Protein AF-A0A254TLJ4-F1 (afdb_monomer)

Structure (mmCIF, N/CA/C/O backbone):
data_AF-A0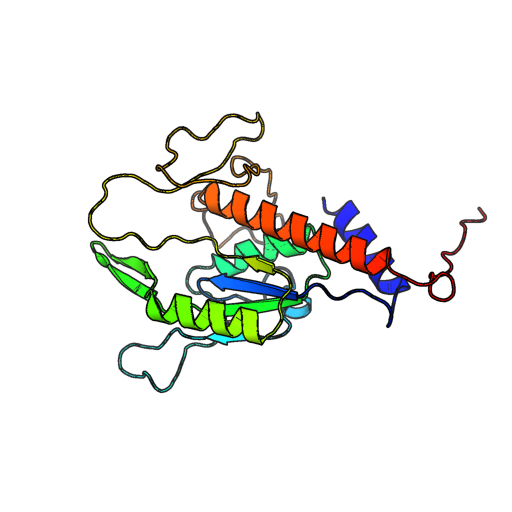A254TLJ4-F1
#
_entry.id   AF-A0A254TLJ4-F1
#
loop_
_atom_site.group_PDB
_atom_site.id
_atom_site.type_symbol
_atom_site.label_atom_id
_atom_site.label_alt_id
_atom_site.label_comp_id
_atom_site.label_asym_id
_atom_site.label_entity_id
_atom_site.label_seq_id
_atom_site.pdbx_PDB_ins_code
_atom_site.Cartn_x
_atom_site.Cartn_y
_atom_site.Cartn_z
_atom_site.occupancy
_atom_site.B_iso_or_equiv
_atom_site.auth_seq_id
_atom_site.auth_comp_id
_atom_site.auth_asym_id
_atom_site.auth_atom_id
_atom_site.pdbx_PDB_model_num
ATOM 1 N N . MET A 1 1 ? 6.922 1.706 20.410 1.00 62.91 1 MET A N 1
ATOM 2 C CA . MET A 1 1 ? 6.065 1.525 19.215 1.00 62.91 1 MET A CA 1
ATOM 3 C C . MET A 1 1 ? 5.079 0.379 19.376 1.00 62.91 1 MET A C 1
ATOM 5 O O . MET A 1 1 ? 3.899 0.589 19.144 1.00 62.91 1 MET A O 1
ATOM 9 N N . ASP A 1 2 ? 5.507 -0.795 19.834 1.00 71.88 2 ASP A N 1
ATOM 10 C CA . ASP A 1 2 ? 4.632 -1.979 19.842 1.00 71.88 2 ASP A CA 1
ATOM 11 C C . ASP A 1 2 ? 3.449 -1.858 20.830 1.00 71.88 2 ASP A C 1
ATOM 13 O O . ASP A 1 2 ? 2.332 -2.256 20.506 1.00 71.88 2 ASP A O 1
ATOM 17 N N . GLN A 1 3 ? 3.642 -1.190 21.978 1.00 76.31 3 GLN A N 1
ATOM 18 C CA . GLN A 1 3 ? 2.540 -0.830 22.887 1.00 76.31 3 GLN A CA 1
ATOM 19 C C . GLN A 1 3 ? 1.503 0.095 22.232 1.00 76.31 3 GLN A C 1
ATOM 21 O O . GLN A 1 3 ? 0.304 -0.098 22.413 1.00 76.31 3 GLN A O 1
ATOM 26 N N . PHE A 1 4 ? 1.943 1.069 21.431 1.00 76.94 4 PHE A N 1
ATOM 27 C CA . PHE A 1 4 ? 1.034 1.960 20.710 1.00 76.94 4 PHE A CA 1
ATOM 28 C C . PHE A 1 4 ? 0.206 1.187 19.677 1.00 76.94 4 PHE A C 1
ATOM 30 O O . PHE A 1 4 ? -1.016 1.318 19.636 1.00 76.94 4 PHE A O 1
ATOM 37 N N . ALA A 1 5 ? 0.850 0.312 18.898 1.00 79.25 5 ALA A N 1
ATOM 38 C CA . ALA A 1 5 ? 0.150 -0.546 17.947 1.00 79.25 5 ALA A CA 1
ATOM 39 C C . ALA A 1 5 ? -0.885 -1.447 18.645 1.00 79.25 5 ALA A C 1
ATOM 41 O O . ALA A 1 5 ? -1.990 -1.627 18.131 1.00 79.25 5 ALA A O 1
ATOM 42 N N . LEU A 1 6 ? -0.568 -1.974 19.832 1.00 82.31 6 LEU A N 1
ATOM 43 C CA . LEU A 1 6 ? -1.507 -2.756 20.638 1.00 82.31 6 LEU A CA 1
ATOM 44 C C . LEU A 1 6 ? -2.724 -1.927 21.074 1.00 82.31 6 LEU A C 1
ATOM 46 O O . LEU A 1 6 ? -3.855 -2.395 20.935 1.00 82.31 6 LEU A O 1
ATOM 50 N N . ILE A 1 7 ? -2.510 -0.691 21.535 1.00 84.56 7 ILE A N 1
ATOM 51 C CA . ILE A 1 7 ? -3.592 0.232 21.913 1.00 84.56 7 ILE A CA 1
ATOM 52 C C . ILE A 1 7 ? -4.509 0.497 20.716 1.00 84.56 7 ILE A C 1
ATOM 54 O O . ILE A 1 7 ? -5.721 0.323 20.831 1.00 84.56 7 ILE A O 1
ATOM 58 N N . VAL A 1 8 ? -3.950 0.834 19.548 1.00 84.00 8 VAL A N 1
ATOM 59 C CA . VAL A 1 8 ? -4.740 1.077 18.327 1.00 84.00 8 VAL A CA 1
ATOM 60 C C . VAL A 1 8 ? -5.537 -0.168 17.929 1.00 84.00 8 VAL A C 1
ATOM 62 O O . VAL A 1 8 ? -6.723 -0.063 17.616 1.00 84.00 8 VAL A O 1
ATOM 65 N N . LYS A 1 9 ? -4.927 -1.362 17.987 1.00 86.06 9 LYS A N 1
ATOM 66 C CA . LYS A 1 9 ? -5.608 -2.636 17.693 1.00 86.06 9 LYS A CA 1
ATOM 67 C C . LYS A 1 9 ? -6.768 -2.906 18.656 1.00 86.06 9 LYS A C 1
ATOM 69 O O . LYS A 1 9 ? -7.837 -3.318 18.206 1.00 86.06 9 LYS A O 1
ATOM 74 N N . ASN A 1 10 ? -6.577 -2.670 19.953 1.00 85.62 10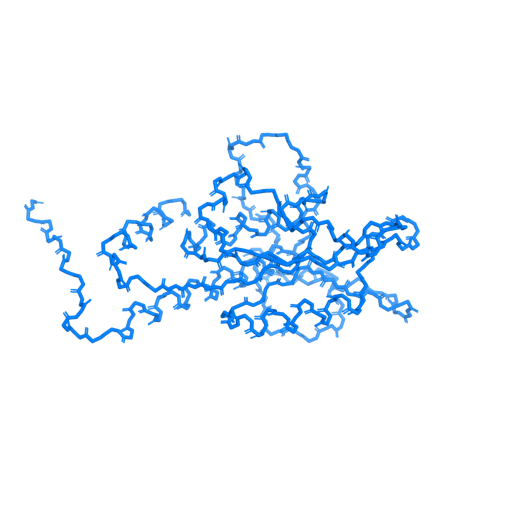 ASN A N 1
ATOM 75 C CA . ASN A 1 10 ? -7.629 -2.847 20.954 1.00 85.62 10 ASN A CA 1
ATOM 76 C C . ASN A 1 10 ? -8.760 -1.840 20.748 1.00 85.62 10 ASN A C 1
ATOM 78 O O . ASN A 1 10 ? -9.922 -2.237 20.684 1.00 85.62 10 ASN A O 1
ATOM 82 N N . TYR A 1 11 ? -8.425 -0.565 20.543 1.00 83.19 11 TYR A N 1
ATOM 83 C CA . TYR A 1 11 ? -9.404 0.481 20.269 1.00 83.19 11 TYR A CA 1
ATOM 84 C C . TYR A 1 11 ? -10.243 0.135 19.036 1.00 83.19 11 TYR A C 1
ATOM 86 O O . TYR A 1 11 ? -11.466 0.127 19.101 1.00 83.19 11 TYR A O 1
ATOM 94 N N . HIS A 1 12 ? -9.596 -0.270 17.941 1.00 87.56 12 HIS A N 1
ATOM 95 C CA . HIS A 1 12 ? -10.268 -0.743 16.732 1.00 87.56 12 HIS A CA 1
ATOM 96 C C . HIS A 1 12 ? -11.252 -1.889 16.997 1.00 87.56 12 HIS A C 1
ATOM 98 O O . HIS A 1 12 ? -12.369 -1.873 16.488 1.00 87.56 12 HIS A O 1
ATOM 104 N N . ARG A 1 13 ? -10.874 -2.873 17.825 1.00 86.25 13 ARG A N 1
ATOM 105 C CA . ARG A 1 13 ? -11.770 -3.980 18.191 1.00 86.25 13 ARG A CA 1
ATOM 106 C C . ARG A 1 13 ? -13.046 -3.469 18.869 1.00 86.25 13 ARG A C 1
ATOM 108 O O . ARG A 1 13 ? -14.126 -3.942 18.535 1.00 86.25 13 ARG A O 1
ATOM 115 N N . HIS A 1 14 ? -12.931 -2.484 19.760 1.00 85.62 14 HIS A N 1
ATOM 116 C CA . HIS A 1 14 ? -14.084 -1.877 20.436 1.00 85.62 14 HIS A CA 1
ATOM 117 C C . HIS A 1 14 ? -14.965 -1.038 19.505 1.00 85.62 14 HIS A C 1
ATOM 119 O O . HIS A 1 14 ? -16.169 -0.938 19.730 1.00 85.62 14 HIS A O 1
ATOM 125 N N . LEU A 1 15 ? -14.396 -0.453 18.448 1.00 81.88 15 LEU A N 1
ATOM 126 C CA . LEU A 1 15 ? -15.169 0.291 17.452 1.00 81.88 15 LEU A CA 1
ATOM 127 C C . LEU A 1 15 ? -16.027 -0.641 16.574 1.00 81.88 15 LEU A C 1
ATOM 129 O O . LEU A 1 15 ? -17.065 -0.207 16.073 1.00 81.88 15 LEU A O 1
ATOM 133 N N . GLY A 1 16 ? -15.635 -1.908 16.398 1.00 83.88 16 GLY A N 1
ATOM 134 C CA . GLY A 1 16 ? -16.410 -2.915 15.667 1.00 83.88 16 GLY A CA 1
ATOM 135 C C . GLY A 1 16 ? -16.784 -2.460 14.252 1.00 83.88 16 GLY A C 1
ATOM 136 O O . GLY A 1 16 ? -15.942 -1.974 13.502 1.00 83.88 16 GLY A O 1
ATOM 137 N N . LYS A 1 17 ? -18.071 -2.558 13.890 1.00 81.88 17 LYS A N 1
ATOM 138 C CA . LYS A 1 17 ? -18.585 -2.117 12.574 1.00 81.88 17 LYS A CA 1
ATOM 139 C C . LYS A 1 17 ? -18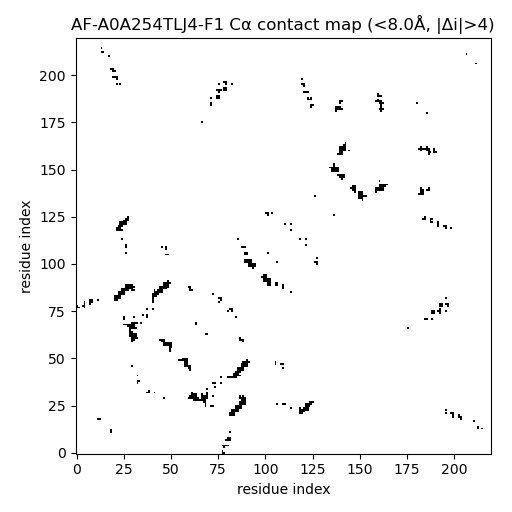.405 -0.621 12.290 1.00 81.88 17 LYS A C 1
ATOM 141 O O . LYS A 1 17 ? -18.603 -0.185 11.165 1.00 81.88 17 LYS A O 1
ATOM 146 N N . TYR A 1 18 ? -18.090 0.165 13.315 1.00 79.44 18 TYR A N 1
ATOM 147 C CA . TYR A 1 18 ? -17.875 1.599 13.193 1.00 79.44 18 TYR A CA 1
ATOM 148 C C . TYR A 1 18 ? -16.404 1.947 12.995 1.00 79.44 18 TYR A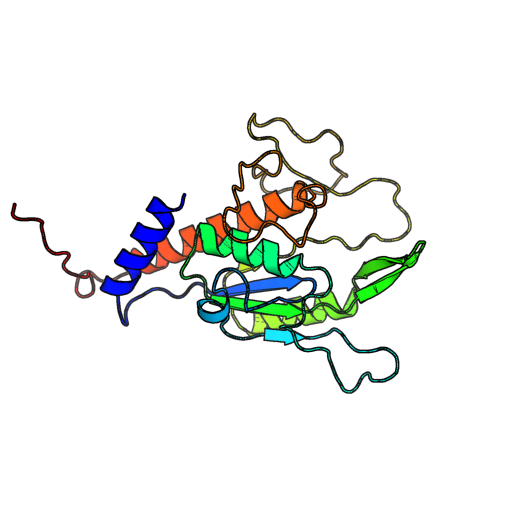 C 1
ATOM 150 O O . TYR A 1 18 ? -16.084 3.126 12.905 1.00 79.44 18 TYR A O 1
ATOM 158 N N . SER A 1 19 ? -15.485 0.982 13.001 1.00 84.44 19 SER A N 1
ATOM 159 C CA . SER A 1 19 ? -14.062 1.231 12.768 1.00 84.44 19 SER A CA 1
ATOM 160 C C . SER A 1 19 ? -13.822 2.017 11.476 1.00 84.44 19 SER A C 1
ATOM 162 O O . SER A 1 19 ? -14.425 1.687 10.457 1.00 84.44 19 SER A O 1
ATOM 164 N N . PRO A 1 20 ? -12.957 3.049 11.489 1.00 86.69 20 PRO A N 1
ATOM 165 C CA . PRO A 1 20 ? -12.611 3.733 10.262 1.00 86.69 20 PRO A CA 1
ATOM 166 C C . PRO A 1 20 ? -11.667 2.849 9.453 1.00 86.69 20 PRO A C 1
ATOM 168 O O . PRO A 1 20 ? -10.780 2.189 10.005 1.00 86.69 20 PRO A O 1
ATOM 171 N N . THR A 1 21 ? -11.848 2.877 8.141 1.00 89.50 21 THR A N 1
ATOM 172 C CA . THR A 1 21 ? -10.979 2.185 7.197 1.00 89.50 21 THR A CA 1
ATOM 173 C C . THR A 1 21 ? -9.991 3.182 6.620 1.00 89.50 21 THR A C 1
ATOM 175 O O . THR A 1 21 ? -10.385 4.256 6.171 1.00 89.50 21 THR A O 1
ATOM 178 N N . VAL A 1 22 ? -8.707 2.827 6.609 1.00 93.81 22 VAL A N 1
ATOM 179 C CA . VAL A 1 22 ? -7.666 3.627 5.956 1.00 93.81 22 VAL A CA 1
ATOM 180 C C . VAL A 1 22 ? -7.000 2.785 4.885 1.00 93.81 22 VAL A C 1
ATOM 182 O O . VAL A 1 22 ? -6.102 2.001 5.166 1.00 93.81 22 VAL A O 1
ATOM 185 N N . GLN A 1 23 ? -7.466 2.946 3.651 1.00 95.31 23 GLN A N 1
ATOM 186 C CA . GLN A 1 23 ? -6.852 2.358 2.466 1.00 95.31 23 GLN A CA 1
ATOM 187 C C . GLN A 1 23 ? -5.567 3.089 2.057 1.00 95.31 23 GLN A C 1
ATOM 189 O O . GLN A 1 23 ? -5.581 4.306 1.850 1.00 95.31 23 GLN A O 1
ATOM 194 N N . VAL A 1 24 ? -4.481 2.331 1.927 1.00 97.19 24 VAL A N 1
ATOM 195 C CA . VAL A 1 24 ? -3.154 2.783 1.499 1.00 97.19 24 VAL A CA 1
ATOM 196 C C . VAL A 1 24 ? -2.726 1.945 0.299 1.00 97.19 24 VAL A C 1
ATOM 198 O O . VAL A 1 24 ? -2.623 0.725 0.406 1.00 97.19 24 VAL A O 1
ATOM 201 N N . ALA A 1 25 ? -2.453 2.581 -0.837 1.00 97.56 25 ALA A N 1
ATOM 202 C CA . ALA A 1 25 ? -1.798 1.922 -1.958 1.00 97.56 25 ALA A CA 1
ATOM 203 C C . ALA A 1 25 ? -0.278 1.924 -1.761 1.00 97.56 25 ALA A C 1
ATOM 205 O O . ALA A 1 25 ? 0.316 2.980 -1.538 1.00 97.56 25 ALA A O 1
ATOM 206 N N . ILE A 1 26 ? 0.345 0.755 -1.892 1.00 96.56 26 ILE A N 1
ATOM 207 C CA . ILE A 1 26 ? 1.799 0.597 -1.994 1.00 96.56 26 ILE A CA 1
ATOM 208 C C . ILE A 1 26 ? 2.103 0.272 -3.453 1.00 96.56 26 ILE A C 1
ATOM 210 O O . ILE A 1 26 ? 1.748 -0.805 -3.932 1.00 96.56 26 ILE A O 1
ATOM 214 N N . ILE A 1 27 ? 2.721 1.215 -4.161 1.00 95.56 27 ILE A N 1
ATOM 215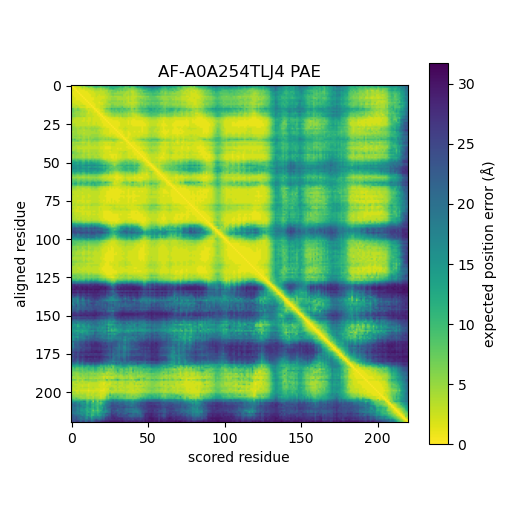 C CA . ILE A 1 27 ? 3.154 1.031 -5.548 1.00 95.56 27 ILE A CA 1
ATOM 216 C C . ILE A 1 27 ? 4.647 0.699 -5.519 1.00 95.56 27 ILE A C 1
ATOM 218 O O . ILE A 1 27 ? 5.452 1.603 -5.298 1.00 95.56 27 ILE A O 1
ATOM 222 N N . ASP A 1 28 ? 5.009 -0.572 -5.709 1.00 93.19 28 ASP A N 1
ATOM 223 C CA . ASP A 1 28 ? 6.400 -1.039 -5.585 1.00 93.19 28 ASP A CA 1
ATOM 224 C C . ASP A 1 28 ? 6.659 -2.390 -6.298 1.00 93.19 28 ASP A C 1
ATOM 226 O O . ASP A 1 28 ? 5.979 -2.712 -7.269 1.00 93.19 28 ASP A O 1
ATOM 230 N N . ASP A 1 29 ? 7.625 -3.192 -5.844 1.00 90.56 29 ASP A N 1
ATOM 231 C CA . ASP A 1 29 ? 8.024 -4.506 -6.384 1.00 90.56 29 ASP A CA 1
ATOM 232 C C . ASP A 1 29 ? 7.132 -5.688 -5.949 1.00 90.56 29 ASP A C 1
ATOM 234 O O . ASP A 1 29 ? 7.529 -6.845 -6.082 1.00 90.56 29 ASP A O 1
ATOM 238 N N . GLY A 1 30 ? 5.932 -5.408 -5.435 1.00 92.81 30 GLY A N 1
ATOM 239 C CA . GLY A 1 30 ? 5.010 -6.408 -4.895 1.00 92.81 30 GLY A CA 1
ATOM 240 C C . GLY A 1 30 ? 5.142 -6.608 -3.381 1.00 92.81 30 GLY A C 1
ATOM 241 O O . GLY A 1 30 ? 5.684 -5.770 -2.663 1.00 92.81 30 GLY A O 1
ATOM 242 N N . ILE A 1 31 ? 4.575 -7.701 -2.865 1.00 94.06 31 ILE A N 1
ATOM 243 C CA . ILE A 1 31 ? 4.595 -8.033 -1.430 1.00 94.06 31 ILE A CA 1
ATOM 244 C C . ILE A 1 31 ? 4.800 -9.531 -1.194 1.00 94.06 31 ILE A C 1
ATOM 246 O O . ILE A 1 31 ? 4.295 -10.345 -1.958 1.00 94.06 31 ILE A O 1
ATOM 250 N N . ASP A 1 32 ? 5.477 -9.902 -0.110 1.00 93.12 32 ASP A N 1
ATOM 251 C CA . ASP A 1 32 ? 5.371 -11.232 0.487 1.00 93.12 32 ASP A CA 1
ATOM 252 C C . ASP A 1 32 ? 4.349 -11.167 1.637 1.00 93.12 32 ASP A C 1
ATOM 254 O O . ASP A 1 32 ? 4.649 -10.635 2.712 1.00 93.12 32 ASP A O 1
ATOM 258 N N . PRO A 1 33 ? 3.119 -11.673 1.436 1.00 90.19 33 PRO A N 1
ATOM 259 C CA . PRO A 1 33 ? 2.054 -11.532 2.420 1.00 90.19 33 PRO A CA 1
ATOM 260 C C . PRO A 1 33 ? 2.312 -12.355 3.693 1.00 90.19 33 PRO A C 1
ATOM 262 O O . PRO A 1 33 ? 1.733 -12.056 4.738 1.00 90.19 33 PRO A O 1
ATOM 265 N N . LEU A 1 34 ? 3.160 -13.389 3.627 1.00 89.25 34 LEU A N 1
ATOM 266 C CA . LEU A 1 34 ? 3.401 -14.308 4.744 1.00 89.25 34 LEU A CA 1
ATOM 267 C C . LEU A 1 34 ? 4.264 -13.688 5.845 1.00 89.25 34 LEU A C 1
ATOM 269 O O . LEU A 1 34 ? 4.289 -14.196 6.967 1.00 89.25 34 LEU A O 1
ATOM 273 N N . GLN A 1 35 ? 4.953 -12.584 5.562 1.00 84.12 35 GLN A N 1
ATOM 274 C CA . GLN A 1 35 ? 5.794 -11.927 6.553 1.00 84.12 35 GLN A CA 1
ATOM 275 C C . GLN A 1 35 ? 4.972 -11.057 7.498 1.00 84.12 35 GLN A C 1
ATOM 277 O O . GLN A 1 35 ? 4.063 -10.347 7.078 1.00 84.12 35 GLN A O 1
ATOM 282 N N . ALA A 1 36 ? 5.325 -11.084 8.788 1.00 80.50 36 ALA A N 1
ATOM 283 C CA . ALA A 1 36 ? 4.777 -10.200 9.823 1.00 80.50 36 ALA A CA 1
ATOM 284 C C . ALA A 1 36 ? 3.231 -10.140 9.886 1.00 80.50 36 ALA A C 1
ATOM 286 O O . ALA A 1 36 ? 2.671 -9.134 10.323 1.00 80.50 36 ALA A O 1
ATOM 287 N N . ASN A 1 37 ? 2.548 -11.215 9.470 1.00 82.75 37 ASN A N 1
ATOM 288 C CA . ASN A 1 37 ? 1.086 -11.310 9.367 1.00 82.75 37 ASN A CA 1
ATOM 289 C C . ASN A 1 37 ? 0.444 -10.221 8.486 1.00 82.75 37 ASN A C 1
ATOM 291 O O . ASN A 1 37 ? -0.698 -9.823 8.719 1.00 82.75 37 ASN A O 1
ATOM 295 N N . LEU A 1 38 ? 1.154 -9.752 7.454 1.00 89.25 38 LEU A N 1
ATOM 296 C CA . LEU A 1 38 ? 0.655 -8.730 6.527 1.00 89.25 38 LEU A CA 1
ATOM 297 C C . LEU A 1 38 ? -0.622 -9.160 5.791 1.00 89.25 38 LEU A C 1
ATOM 299 O O . LEU A 1 38 ? -1.397 -8.297 5.385 1.00 89.25 38 LEU A O 1
ATOM 303 N N . GLN A 1 39 ? -0.889 -10.467 5.678 1.00 91.38 39 GLN A N 1
ATOM 304 C CA . GLN A 1 39 ? -2.156 -11.010 5.169 1.00 91.38 39 GLN A CA 1
ATOM 305 C C . GLN A 1 39 ? -3.403 -10.359 5.779 1.00 91.38 39 GLN A C 1
ATOM 307 O O . GLN A 1 39 ? -4.366 -10.135 5.056 1.00 91.38 39 GLN A O 1
ATOM 312 N N . GLU A 1 40 ? -3.396 -10.021 7.072 1.00 91.00 40 GLU A N 1
ATOM 313 C CA . GLU A 1 40 ? -4.556 -9.397 7.730 1.00 91.00 40 GLU A CA 1
ATOM 314 C C . GLU A 1 40 ? -4.815 -7.957 7.269 1.00 91.00 40 GLU A C 1
ATOM 316 O O . GLU A 1 40 ? -5.905 -7.422 7.471 1.00 91.00 40 GLU A O 1
ATOM 321 N N . ASN A 1 41 ? -3.799 -7.311 6.700 1.00 94.44 41 ASN A N 1
ATOM 322 C CA . ASN A 1 41 ? -3.851 -5.927 6.260 1.00 94.44 41 ASN A CA 1
ATOM 323 C C . ASN A 1 41 ? -4.080 -5.803 4.753 1.00 94.44 41 ASN A C 1
ATOM 325 O O . ASN A 1 41 ? -4.508 -4.742 4.314 1.00 94.44 41 ASN A O 1
ATOM 329 N N . ILE A 1 42 ? -3.798 -6.836 3.957 1.00 95.25 42 ILE A N 1
ATOM 330 C CA . ILE A 1 42 ? -3.924 -6.776 2.497 1.00 95.25 42 ILE A CA 1
ATOM 331 C C . ILE A 1 42 ? -5.401 -6.859 2.095 1.00 95.25 42 ILE A C 1
ATOM 333 O O . ILE A 1 42 ? -6.065 -7.863 2.329 1.00 95.25 42 ILE A O 1
ATOM 337 N N . ASP A 1 43 ? -5.882 -5.807 1.437 1.00 94.62 43 ASP A N 1
ATOM 338 C CA . ASP A 1 43 ? -7.266 -5.650 0.955 1.00 94.62 43 ASP A CA 1
ATOM 339 C C . ASP A 1 43 ? -7.389 -5.940 -0.557 1.00 94.62 43 ASP A C 1
ATOM 341 O O . ASP A 1 43 ? -8.449 -5.817 -1.163 1.00 94.62 43 ASP A O 1
ATOM 345 N N . GLY A 1 44 ? -6.279 -6.334 -1.189 1.00 94.50 44 GLY A N 1
ATOM 346 C CA . GLY A 1 44 ? -6.202 -6.677 -2.604 1.00 94.50 44 GLY A CA 1
ATOM 347 C C . GLY A 1 44 ? -4.997 -6.048 -3.293 1.00 94.50 44 GLY A C 1
ATOM 348 O O . GLY A 1 44 ? -4.059 -5.562 -2.653 1.00 94.50 44 GLY A O 1
ATOM 349 N N . GLY A 1 45 ? -5.012 -6.070 -4.622 1.00 94.69 45 GLY A N 1
ATOM 350 C CA . GLY A 1 45 ? -3.927 -5.509 -5.406 1.00 94.69 45 GLY A CA 1
ATOM 351 C C . GLY A 1 45 ? -4.072 -5.686 -6.911 1.00 94.69 45 GLY A C 1
ATOM 352 O O . GLY A 1 45 ? -4.974 -6.368 -7.400 1.00 94.69 45 GLY A O 1
ATOM 353 N N . ALA A 1 46 ? -3.142 -5.075 -7.635 1.00 95.38 46 ALA A N 1
ATOM 354 C CA . ALA A 1 46 ? -3.002 -5.163 -9.082 1.00 95.38 46 ALA A CA 1
ATOM 355 C C . ALA A 1 46 ? -1.531 -5.360 -9.453 1.00 95.38 46 ALA A C 1
ATOM 357 O O . ALA A 1 46 ? -0.628 -5.057 -8.676 1.00 95.38 46 ALA A O 1
ATOM 358 N N . SER A 1 47 ? -1.274 -5.868 -10.651 1.00 94.75 47 SER A N 1
ATOM 359 C CA . SER A 1 47 ? 0.087 -5.986 -11.155 1.00 94.75 47 SER A CA 1
ATOM 360 C C . SER A 1 47 ? 0.169 -5.538 -12.597 1.00 94.75 47 SER A C 1
ATOM 362 O O . SER A 1 47 ? -0.620 -5.962 -13.440 1.00 94.75 47 SER A O 1
ATOM 364 N N . PHE A 1 48 ? 1.166 -4.702 -12.848 1.00 92.69 48 PHE A N 1
ATOM 365 C CA . PHE A 1 48 ? 1.569 -4.221 -14.161 1.00 92.69 48 PHE A CA 1
ATOM 366 C C . PHE A 1 48 ? 2.931 -4.812 -14.562 1.00 92.69 48 PHE A C 1
ATOM 368 O O . PHE A 1 48 ? 3.491 -4.479 -15.611 1.00 92.69 48 PHE A O 1
ATOM 375 N N . HIS A 1 49 ? 3.466 -5.729 -13.748 1.00 88.56 49 HIS A N 1
ATOM 376 C CA . HIS A 1 49 ? 4.689 -6.458 -14.037 1.00 88.56 49 HIS A CA 1
ATOM 377 C C . HIS A 1 49 ? 4.406 -7.699 -14.872 1.00 88.56 49 HIS A C 1
ATOM 379 O O . HIS A 1 49 ? 3.707 -8.610 -14.437 1.00 88.56 49 HIS A O 1
ATOM 385 N N . HIS A 1 50 ? 5.009 -7.776 -16.054 1.00 85.25 50 HIS A N 1
ATOM 386 C CA . HIS A 1 50 ? 4.798 -8.874 -16.991 1.00 85.25 50 HIS A CA 1
ATOM 387 C C . HIS A 1 50 ? 6.084 -9.656 -17.214 1.00 85.25 50 HIS A C 1
ATOM 389 O O . HIS A 1 50 ? 7.166 -9.078 -17.329 1.00 85.25 50 HIS A O 1
ATOM 395 N N . ARG A 1 51 ? 5.960 -10.983 -17.321 1.00 78.62 51 ARG A N 1
ATOM 396 C CA . ARG A 1 51 ? 7.109 -11.837 -17.631 1.00 78.62 51 ARG A CA 1
ATOM 397 C C . ARG A 1 51 ? 7.609 -11.561 -19.054 1.00 78.62 51 ARG A C 1
ATOM 399 O O . ARG A 1 51 ? 6.783 -11.430 -19.966 1.00 78.62 51 ARG A O 1
ATOM 406 N N . PRO A 1 52 ? 8.934 -11.568 -19.287 1.00 74.38 52 PRO A N 1
ATOM 407 C CA . PRO A 1 52 ? 9.480 -11.546 -20.638 1.00 74.38 52 PRO A CA 1
ATOM 408 C C . PRO A 1 52 ? 8.861 -12.660 -21.495 1.00 74.38 52 PRO A C 1
ATOM 410 O O . PRO A 1 52 ? 8.806 -13.819 -21.084 1.00 74.38 52 PRO A O 1
ATOM 413 N N . GLY A 1 53 ? 8.340 -12.301 -22.669 1.00 76.31 53 GLY A N 1
ATOM 414 C CA . GLY A 1 53 ? 7.713 -13.245 -23.601 1.00 76.31 53 GLY A CA 1
ATOM 415 C C . GLY A 1 53 ? 6.297 -13.719 -23.240 1.00 76.31 53 GLY A C 1
ATOM 416 O O . GLY A 1 53 ? 5.747 -14.524 -23.988 1.00 76.31 53 GLY A O 1
ATOM 417 N N . ARG A 1 54 ? 5.687 -13.243 -22.141 1.00 79.88 54 ARG A N 1
ATOM 418 C CA . ARG A 1 54 ? 4.275 -13.518 -21.787 1.00 79.88 54 ARG A CA 1
ATOM 419 C C . ARG A 1 54 ? 3.551 -12.265 -21.266 1.00 79.88 54 ARG A C 1
ATOM 421 O O . ARG A 1 54 ? 3.240 -12.187 -20.076 1.00 79.88 54 ARG A O 1
ATOM 428 N N . PRO A 1 55 ? 3.290 -11.273 -22.139 1.00 75.75 55 PRO A N 1
ATOM 429 C CA . PRO A 1 55 ? 2.621 -10.027 -21.759 1.00 75.75 55 PRO A CA 1
ATOM 430 C C . PRO A 1 55 ? 1.141 -10.212 -21.390 1.00 75.75 55 PRO A C 1
ATOM 432 O O . PRO A 1 55 ? 0.551 -9.320 -20.806 1.00 75.75 55 PRO A O 1
ATOM 435 N N . ASP A 1 56 ? 0.534 -11.360 -21.693 1.00 81.12 56 ASP A N 1
ATOM 436 C CA . ASP A 1 56 ? -0.841 -11.712 -21.320 1.00 81.12 56 ASP A CA 1
ATOM 437 C C . ASP A 1 56 ? -0.980 -12.160 -19.853 1.00 81.12 56 ASP A C 1
ATOM 439 O O . ASP A 1 56 ? -2.093 -12.337 -19.358 1.00 81.12 56 ASP A O 1
ATOM 443 N N . ARG A 1 57 ? 0.141 -12.389 -19.156 1.00 80.94 57 ARG A N 1
ATOM 444 C CA . ARG A 1 57 ? 0.160 -12.948 -17.798 1.00 80.94 57 ARG A CA 1
ATOM 445 C C . ARG A 1 57 ? 1.021 -12.095 -16.871 1.00 80.94 57 ARG A C 1
ATOM 447 O O . ARG A 1 57 ? 2.229 -12.347 -16.771 1.00 80.94 57 ARG A O 1
ATOM 454 N N . PRO A 1 58 ? 0.423 -11.113 -16.176 1.00 83.56 58 PRO A N 1
ATOM 455 C CA . PRO A 1 58 ? 1.142 -10.376 -15.155 1.00 83.56 58 PRO A CA 1
ATOM 456 C C . PRO A 1 58 ? 1.572 -11.311 -14.017 1.00 83.56 58 PRO A C 1
ATOM 458 O O . PRO A 1 58 ? 0.910 -12.303 -13.699 1.00 83.56 58 PRO A O 1
ATOM 461 N N . ILE A 1 59 ? 2.710 -10.998 -13.404 1.00 88.56 59 ILE A N 1
ATOM 462 C CA . ILE A 1 59 ? 3.146 -11.610 -12.148 1.00 88.56 59 ILE A CA 1
ATOM 463 C C . ILE A 1 59 ? 2.170 -11.181 -11.054 1.00 88.56 59 ILE A C 1
ATOM 465 O O . ILE A 1 59 ? 1.686 -10.057 -11.067 1.00 88.56 59 ILE A O 1
ATOM 469 N N . TYR A 1 60 ? 1.856 -12.054 -10.103 1.00 92.06 60 TYR A N 1
ATOM 470 C CA . TYR A 1 60 ? 0.969 -11.689 -9.000 1.00 92.06 60 TYR A CA 1
ATOM 471 C C . TYR A 1 60 ? 1.549 -10.559 -8.146 1.00 92.06 60 TYR A C 1
ATOM 473 O O . TYR A 1 60 ? 2.749 -10.528 -7.894 1.00 92.06 60 TYR A O 1
ATOM 481 N N . TYR A 1 61 ? 0.692 -9.677 -7.627 1.00 92.75 61 TYR A N 1
ATOM 482 C CA . TYR A 1 61 ? 1.134 -8.603 -6.732 1.00 92.75 61 TYR A CA 1
ATOM 483 C C . TYR A 1 61 ? 1.688 -9.127 -5.395 1.00 92.75 61 TYR A C 1
ATOM 485 O O . TYR A 1 61 ? 2.450 -8.429 -4.739 1.00 92.75 61 TYR A O 1
ATOM 493 N N . TRP A 1 62 ? 1.336 -10.360 -5.008 1.00 92.19 62 TRP A N 1
ATOM 494 C CA . TRP A 1 62 ? 1.882 -11.074 -3.844 1.00 92.19 62 TRP A CA 1
ATOM 495 C C . TRP A 1 62 ? 3.199 -11.817 -4.134 1.00 92.19 62 TRP A C 1
ATOM 497 O O . TRP A 1 62 ? 3.552 -12.780 -3.454 1.00 92.19 62 TRP A O 1
ATOM 507 N N . SER A 1 63 ? 3.908 -11.409 -5.182 1.00 88.50 63 SER A N 1
ATOM 508 C CA . SER A 1 63 ? 5.270 -11.845 -5.468 1.00 88.50 63 SER A CA 1
ATOM 509 C C . SER A 1 63 ? 6.202 -10.670 -5.199 1.00 88.50 63 SER A C 1
ATOM 511 O O . SER A 1 63 ? 6.090 -9.672 -5.897 1.00 88.50 63 SER A O 1
ATOM 513 N N . ALA A 1 64 ? 7.118 -10.794 -4.235 1.00 82.56 64 ALA A N 1
ATOM 514 C CA . ALA A 1 64 ? 8.094 -9.754 -3.890 1.00 82.56 64 ALA A CA 1
ATOM 515 C C . ALA A 1 64 ? 9.539 -10.240 -4.076 1.00 82.56 64 ALA A C 1
ATOM 517 O O . ALA A 1 64 ? 10.215 -10.544 -3.093 1.00 82.56 64 ALA A O 1
ATOM 518 N N . PRO A 1 65 ? 10.048 -10.328 -5.315 1.00 76.19 65 PRO A N 1
ATOM 519 C CA . PRO A 1 65 ? 11.429 -10.745 -5.549 1.00 76.19 65 PRO A CA 1
ATOM 520 C C . PRO A 1 65 ? 12.459 -9.770 -4.953 1.00 76.19 65 PRO A C 1
ATOM 522 O O . PRO A 1 65 ? 13.536 -10.210 -4.563 1.00 76.19 65 PRO A O 1
ATOM 525 N N . GLY A 1 66 ? 12.141 -8.472 -4.865 1.00 74.44 66 GLY A N 1
ATOM 526 C CA . GLY A 1 66 ? 13.032 -7.457 -4.289 1.00 74.44 66 GLY A CA 1
ATOM 527 C C . GLY A 1 66 ? 12.782 -7.144 -2.808 1.00 74.44 66 GLY A C 1
ATOM 528 O O . GLY A 1 66 ? 13.630 -6.522 -2.174 1.00 74.44 66 GLY A O 1
ATOM 529 N N . GLY A 1 67 ? 11.656 -7.591 -2.235 1.00 85.31 67 GLY A N 1
ATOM 530 C CA . GLY A 1 67 ? 11.292 -7.401 -0.823 1.00 85.31 67 GLY A CA 1
ATOM 531 C C . GLY A 1 67 ? 10.979 -5.962 -0.389 1.00 85.31 67 GLY A C 1
ATOM 532 O O . GLY A 1 67 ? 10.523 -5.759 0.738 1.00 85.31 67 GLY A O 1
ATOM 533 N N . HIS A 1 68 ? 11.154 -4.964 -1.253 1.00 87.19 68 HIS A N 1
ATOM 534 C CA . HIS A 1 68 ? 11.093 -3.547 -0.892 1.00 87.19 68 HIS A CA 1
ATOM 535 C C . HIS A 1 68 ? 9.678 -3.111 -0.477 1.00 87.19 68 HIS A C 1
ATOM 537 O O . HIS A 1 68 ? 9.488 -2.515 0.588 1.00 87.19 68 HIS A O 1
ATOM 543 N N . GLY A 1 69 ? 8.658 -3.506 -1.241 1.00 90.38 69 GLY A N 1
ATOM 544 C CA . GLY A 1 69 ? 7.253 -3.287 -0.906 1.00 90.38 69 GLY A CA 1
ATOM 545 C C . GLY A 1 69 ? 6.816 -4.020 0.366 1.00 90.38 69 GLY A C 1
ATOM 546 O O . GLY A 1 69 ? 5.964 -3.519 1.105 1.00 90.38 69 GLY A O 1
ATOM 547 N N . THR A 1 70 ? 7.451 -5.151 0.694 1.00 92.88 70 THR A N 1
ATOM 548 C CA . THR A 1 70 ? 7.201 -5.880 1.952 1.00 92.88 70 THR A CA 1
ATOM 549 C C . THR A 1 70 ? 7.697 -5.083 3.155 1.00 92.88 70 THR A C 1
ATOM 551 O O . THR A 1 70 ? 6.968 -4.924 4.134 1.00 92.88 70 THR A O 1
ATOM 554 N N . GLU A 1 71 ? 8.899 -4.511 3.077 1.00 89.69 71 GLU A N 1
ATOM 555 C CA . GLU A 1 71 ? 9.434 -3.655 4.140 1.00 89.69 71 GLU A CA 1
ATOM 556 C C . GLU A 1 71 ? 8.612 -2.375 4.314 1.00 89.69 71 GLU A C 1
ATOM 558 O O . GLU A 1 71 ? 8.270 -2.000 5.439 1.00 89.69 71 GLU A O 1
ATOM 563 N N . MET A 1 72 ? 8.192 -1.744 3.215 1.00 90.69 72 MET A N 1
ATOM 564 C CA . MET A 1 72 ? 7.262 -0.615 3.282 1.00 90.69 72 MET A CA 1
ATOM 565 C C . MET A 1 72 ? 5.962 -0.980 4.004 1.00 90.69 72 MET A C 1
ATOM 567 O O . MET A 1 72 ? 5.510 -0.235 4.880 1.00 90.69 72 MET A O 1
ATOM 571 N N . ALA A 1 73 ? 5.375 -2.133 3.679 1.00 92.94 73 ALA A N 1
ATOM 572 C CA . ALA A 1 73 ? 4.155 -2.613 4.315 1.00 92.94 73 ALA A CA 1
ATOM 573 C C . ALA A 1 73 ? 4.349 -2.830 5.824 1.00 92.94 73 ALA A C 1
ATOM 575 O O . ALA A 1 73 ? 3.550 -2.333 6.624 1.00 92.94 73 ALA A O 1
ATOM 576 N N . LYS A 1 74 ? 5.452 -3.477 6.233 1.00 90.75 74 LYS A N 1
ATOM 577 C CA . LYS A 1 74 ? 5.818 -3.640 7.652 1.00 90.75 74 LYS A CA 1
ATOM 578 C C . LYS A 1 74 ? 5.907 -2.289 8.364 1.00 90.75 74 LYS A C 1
ATOM 580 O O . LYS A 1 74 ? 5.345 -2.122 9.450 1.00 90.75 74 LYS A O 1
ATOM 585 N N . LEU A 1 75 ? 6.577 -1.309 7.757 1.00 88.31 75 LEU A N 1
ATOM 586 C CA . LEU A 1 75 ? 6.763 0.026 8.332 1.00 88.31 75 LEU A CA 1
ATOM 587 C C . LEU A 1 75 ? 5.443 0.787 8.499 1.00 88.31 75 LEU A C 1
ATOM 589 O O . LEU A 1 75 ? 5.234 1.424 9.538 1.00 88.31 75 LEU A O 1
ATOM 593 N N . ILE A 1 76 ? 4.547 0.696 7.515 1.00 90.69 76 ILE A N 1
ATOM 594 C CA . ILE A 1 76 ? 3.215 1.312 7.564 1.00 90.69 76 ILE A CA 1
ATOM 595 C C . ILE A 1 76 ? 2.373 0.668 8.672 1.00 90.69 76 ILE A C 1
ATOM 597 O O . ILE A 1 76 ? 1.892 1.366 9.574 1.00 90.69 76 ILE A O 1
ATOM 601 N N . CYS A 1 77 ? 2.258 -0.662 8.666 1.00 90.81 77 CYS A N 1
ATOM 602 C CA . CYS A 1 77 ? 1.447 -1.410 9.629 1.00 90.81 77 CYS A CA 1
ATOM 603 C C . CYS A 1 77 ? 1.974 -1.312 11.067 1.00 90.81 77 CYS A C 1
ATOM 605 O O . CYS A 1 77 ? 1.201 -1.443 12.017 1.00 90.81 77 CYS A O 1
ATOM 607 N N . ARG A 1 78 ? 3.263 -1.016 11.273 1.00 85.38 78 ARG A N 1
ATOM 608 C CA . ARG A 1 78 ? 3.812 -0.818 12.622 1.00 85.38 78 ARG A CA 1
ATOM 609 C C . ARG A 1 78 ? 3.221 0.397 13.347 1.00 85.38 78 ARG A C 1
ATOM 611 O O . ARG A 1 78 ? 3.156 0.382 14.575 1.00 85.38 78 ARG A O 1
ATOM 618 N N . ILE A 1 79 ? 2.793 1.437 12.624 1.00 83.06 79 ILE A N 1
ATOM 619 C CA . ILE A 1 79 ? 2.159 2.637 13.214 1.00 83.06 79 ILE A CA 1
ATOM 620 C C . ILE A 1 79 ? 0.654 2.646 13.007 1.00 83.06 79 ILE A C 1
ATOM 622 O O . ILE A 1 79 ? -0.085 2.970 13.934 1.00 83.06 79 ILE A O 1
ATOM 626 N N . CYS A 1 80 ? 0.197 2.277 11.813 1.00 87.94 80 CYS A N 1
ATOM 627 C CA . CYS A 1 80 ? -1.218 2.154 11.503 1.00 87.94 80 CYS A CA 1
ATOM 628 C C . CYS A 1 80 ? -1.562 0.666 11.303 1.00 87.94 80 CYS A C 1
ATOM 630 O O . CYS A 1 80 ? -1.733 0.213 10.173 1.00 87.94 80 CYS A O 1
ATOM 632 N N . PRO A 1 81 ? -1.679 -0.131 12.384 1.00 89.56 81 PRO A N 1
ATOM 633 C CA . PRO A 1 81 ? -1.866 -1.586 12.299 1.00 89.56 81 PRO A CA 1
ATOM 634 C C . PRO A 1 81 ? -3.197 -2.026 11.688 1.00 89.56 81 PRO A C 1
ATOM 636 O O . PRO A 1 81 ? -3.429 -3.220 11.515 1.00 89.56 81 PRO A O 1
ATOM 639 N N . LYS A 1 82 ? -4.095 -1.080 11.415 1.00 91.25 82 LYS A N 1
ATOM 640 C CA . LYS A 1 82 ? -5.403 -1.301 10.794 1.00 91.25 82 LYS A CA 1
ATOM 641 C C . LYS A 1 82 ? -5.529 -0.607 9.438 1.00 91.25 82 LYS A C 1
ATOM 643 O O . LYS A 1 82 ? -6.638 -0.459 8.939 1.00 91.25 82 LYS A O 1
ATOM 648 N N . ALA A 1 83 ? -4.403 -0.193 8.853 1.00 93.62 83 ALA A N 1
ATOM 649 C CA . ALA A 1 83 ? -4.359 0.191 7.453 1.00 93.62 83 ALA A CA 1
ATOM 650 C C . ALA A 1 83 ? -4.734 -1.011 6.571 1.00 93.62 83 ALA A C 1
ATOM 652 O O . ALA A 1 83 ? -4.267 -2.128 6.808 1.00 93.62 83 ALA A O 1
ATOM 653 N N . CYS A 1 84 ? -5.565 -0.754 5.568 1.00 95.56 84 CYS A N 1
ATOM 654 C CA . CYS A 1 84 ? -5.921 -1.685 4.507 1.00 95.56 84 CYS A CA 1
ATOM 655 C C . CYS A 1 84 ? -4.986 -1.418 3.326 1.00 95.56 84 CYS A C 1
ATOM 657 O O . CYS A 1 84 ? -4.984 -0.322 2.768 1.00 95.56 84 CYS A O 1
ATOM 659 N N . LEU A 1 85 ? -4.145 -2.382 2.981 1.00 97.06 85 LEU A N 1
ATOM 660 C CA . LEU A 1 85 ? -3.100 -2.235 1.982 1.00 97.06 85 LEU A CA 1
ATOM 661 C C . LEU A 1 85 ? -3.590 -2.745 0.628 1.00 97.06 85 LEU A C 1
ATOM 663 O O . LEU A 1 85 ? -3.945 -3.915 0.492 1.00 97.06 85 LEU A O 1
ATOM 667 N N . CYS A 1 86 ? -3.557 -1.875 -0.375 1.00 96.88 86 CYS A N 1
ATOM 668 C CA . CYS A 1 86 ? -3.686 -2.249 -1.777 1.00 96.88 86 CYS A CA 1
ATOM 669 C C . CYS A 1 86 ? -2.287 -2.328 -2.385 1.00 96.88 86 CYS A C 1
ATOM 671 O O . CYS A 1 86 ? -1.577 -1.323 -2.439 1.00 96.88 86 CYS A O 1
ATOM 673 N N . ILE A 1 87 ? -1.874 -3.507 -2.835 1.00 97.25 87 ILE A N 1
ATOM 674 C CA . ILE A 1 87 ? -0.519 -3.705 -3.360 1.00 97.25 87 ILE A CA 1
ATOM 675 C C . ILE A 1 87 ? -0.536 -3.604 -4.877 1.00 97.25 87 ILE A C 1
ATOM 677 O O . ILE A 1 87 ? -1.285 -4.313 -5.544 1.00 97.25 87 ILE A O 1
ATOM 681 N N . ILE A 1 88 ? 0.296 -2.730 -5.431 1.00 96.75 88 ILE A N 1
ATOM 682 C CA . ILE A 1 88 ? 0.377 -2.508 -6.869 1.00 96.75 88 ILE A CA 1
ATOM 683 C C . ILE A 1 88 ? 1.799 -2.817 -7.322 1.00 96.75 88 ILE A C 1
ATOM 685 O O . ILE A 1 88 ? 2.719 -2.034 -7.091 1.00 96.75 88 ILE A O 1
ATOM 689 N N . HIS A 1 89 ? 1.974 -3.976 -7.953 1.00 94.31 89 HIS A N 1
ATOM 690 C CA . HIS A 1 89 ? 3.280 -4.416 -8.432 1.00 94.31 89 HIS A CA 1
ATOM 691 C C . HIS A 1 89 ? 3.621 -3.721 -9.752 1.00 94.31 89 HIS A C 1
ATOM 693 O O . HIS A 1 89 ? 2.955 -3.907 -10.775 1.00 94.31 89 HIS A O 1
ATOM 699 N N . LEU A 1 90 ? 4.677 -2.915 -9.718 1.00 92.06 90 LEU A N 1
ATOM 700 C CA . LEU A 1 90 ? 5.179 -2.148 -10.845 1.00 92.06 90 LEU A CA 1
ATOM 701 C C . LEU A 1 90 ? 5.881 -3.012 -11.883 1.00 92.06 90 LEU A C 1
ATOM 703 O O . LEU A 1 90 ? 6.596 -3.966 -11.567 1.00 92.06 90 LEU A O 1
ATOM 707 N N . GLY A 1 91 ? 5.722 -2.613 -13.143 1.00 87.19 91 GLY A N 1
ATOM 708 C CA . GLY A 1 91 ? 6.508 -3.160 -14.229 1.00 87.19 91 GLY A CA 1
ATOM 709 C C . GLY A 1 91 ? 7.932 -2.637 -14.187 1.00 87.19 91 GLY A C 1
ATOM 710 O O . GLY A 1 91 ? 8.192 -1.435 -14.236 1.00 87.19 91 GLY A O 1
ATOM 711 N N . GLU A 1 92 ? 8.866 -3.575 -14.152 1.00 79.56 92 GLU A N 1
ATOM 712 C CA . GLU A 1 92 ? 10.289 -3.289 -14.051 1.00 79.56 92 GLU A CA 1
ATOM 713 C C . GLU A 1 92 ? 11.023 -3.913 -15.233 1.00 79.56 92 GLU A C 1
ATOM 715 O O . GLU A 1 92 ? 10.532 -4.836 -15.897 1.00 79.56 92 GLU A O 1
ATOM 720 N N . GLY A 1 93 ? 12.179 -3.348 -15.547 1.00 70.94 93 GLY A N 1
ATOM 721 C CA . GLY A 1 93 ? 13.147 -3.893 -16.484 1.00 70.94 93 GLY A CA 1
ATOM 722 C C . GLY A 1 93 ? 14.551 -3.822 -15.897 1.00 70.94 93 GLY A C 1
ATOM 723 O O . GLY A 1 93 ? 14.771 -3.207 -14.853 1.00 70.94 93 GLY A O 1
ATOM 724 N N . LEU A 1 94 ? 15.490 -4.453 -16.596 1.00 63.09 94 LEU A N 1
ATOM 725 C CA . LEU A 1 94 ? 16.913 -4.269 -16.343 1.00 63.09 94 LEU A CA 1
ATOM 726 C C . LEU A 1 94 ? 17.361 -3.015 -17.098 1.00 63.09 94 LEU A C 1
ATOM 728 O O . LEU A 1 94 ? 17.199 -2.945 -18.319 1.00 63.09 94 LEU A O 1
ATOM 732 N N . GLY A 1 95 ? 17.855 -2.025 -16.361 1.00 58.34 95 GLY A N 1
ATOM 733 C CA . GLY A 1 95 ? 18.546 -0.865 -16.912 1.00 58.34 95 GLY A CA 1
ATOM 734 C C . GLY A 1 95 ? 20.011 -1.176 -17.230 1.00 58.34 95 GLY A C 1
ATOM 735 O O . GLY A 1 95 ? 20.444 -2.331 -17.212 1.00 58.34 95 GLY A O 1
ATOM 736 N N . GLU A 1 96 ? 20.789 -0.130 -17.509 1.00 52.94 96 GLU A N 1
ATOM 737 C CA . GLU A 1 96 ? 22.251 -0.235 -17.592 1.00 52.94 96 GLU A CA 1
ATOM 738 C C . GLU A 1 96 ? 22.813 -0.793 -16.265 1.00 52.94 96 GLU A C 1
ATOM 740 O O . GLU A 1 96 ? 22.286 -0.499 -15.193 1.00 52.94 96 GLU A O 1
ATOM 745 N N . GLU A 1 97 ? 23.837 -1.652 -16.343 1.00 57.75 97 GLU A N 1
ATOM 746 C CA . GLU A 1 97 ? 24.443 -2.349 -15.187 1.00 57.75 97 GLU A CA 1
ATOM 747 C C . GLU A 1 97 ? 23.485 -3.239 -14.362 1.00 57.75 97 GLU A C 1
ATOM 749 O O . GLU A 1 97 ? 23.706 -3.456 -13.175 1.00 57.75 97 GLU A O 1
ATOM 754 N N . GLU A 1 98 ? 22.417 -3.770 -14.974 1.00 60.81 98 GLU A N 1
ATOM 755 C CA . GLU A 1 98 ? 21.407 -4.616 -14.301 1.00 60.81 98 GLU A CA 1
ATOM 756 C C . GLU A 1 98 ? 20.625 -3.895 -13.185 1.00 60.81 98 GLU A C 1
ATOM 758 O O . GLU A 1 98 ? 19.901 -4.524 -12.409 1.00 60.81 98 GLU A O 1
ATOM 763 N N . ALA A 1 99 ? 20.705 -2.562 -13.124 1.00 63.53 99 ALA A N 1
ATOM 764 C CA . ALA A 1 99 ? 19.954 -1.776 -12.158 1.00 63.53 99 ALA A CA 1
ATOM 765 C C . ALA A 1 99 ? 18.438 -1.895 -12.399 1.00 63.53 99 ALA A C 1
ATOM 767 O O . ALA A 1 99 ? 17.958 -1.868 -13.537 1.00 63.53 99 ALA A O 1
ATOM 768 N N . ARG A 1 100 ? 17.661 -1.981 -11.311 1.00 69.50 100 ARG A N 1
ATOM 769 C CA . ARG A 1 100 ? 16.189 -1.960 -11.343 1.00 69.50 100 ARG A CA 1
ATOM 770 C C . ARG A 1 100 ? 15.714 -0.659 -11.997 1.00 69.50 100 ARG A C 1
ATOM 772 O O . ARG A 1 100 ? 15.897 0.416 -11.428 1.00 69.50 100 ARG A O 1
ATOM 779 N N . GLN A 1 101 ? 15.069 -0.751 -13.160 1.00 76.69 101 GLN A N 1
ATOM 780 C CA . GLN A 1 1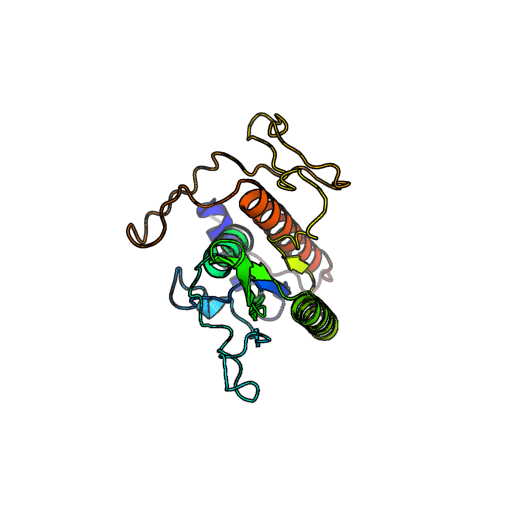01 ? 14.495 0.405 -13.849 1.00 76.69 101 GLN A CA 1
ATOM 781 C C . GLN A 1 101 ? 12.974 0.293 -13.928 1.00 76.69 101 GLN A C 1
ATOM 783 O O . GLN A 1 101 ? 12.418 -0.651 -14.496 1.00 76.69 101 GLN A O 1
ATOM 788 N N . ILE A 1 102 ? 12.294 1.290 -13.369 1.00 83.44 102 ILE A N 1
ATOM 789 C CA . ILE A 1 102 ? 10.834 1.383 -13.404 1.00 83.44 102 ILE A CA 1
ATOM 790 C C . ILE A 1 102 ? 10.394 1.874 -14.776 1.00 83.44 102 ILE A C 1
ATOM 792 O O . ILE A 1 102 ? 10.903 2.878 -15.278 1.00 83.44 102 ILE A O 1
ATOM 796 N N . LYS A 1 103 ? 9.416 1.182 -15.363 1.00 86.00 103 LYS A N 1
ATOM 797 C CA . LYS A 1 103 ? 8.806 1.579 -16.634 1.00 86.00 103 LYS A CA 1
ATOM 798 C C . LYS A 1 103 ? 7.790 2.700 -16.383 1.00 86.00 103 LYS A C 1
ATOM 800 O O . LYS A 1 103 ? 6.798 2.440 -15.686 1.00 86.00 103 LYS A O 1
ATOM 805 N N . PRO A 1 104 ? 7.992 3.919 -16.926 1.00 87.44 104 PRO A N 1
ATOM 806 C CA . PRO A 1 104 ? 7.111 5.062 -16.672 1.00 87.44 104 PRO A CA 1
ATOM 807 C C . PRO A 1 104 ? 5.636 4.784 -16.979 1.00 87.44 104 PRO A C 1
ATOM 809 O O . PRO A 1 104 ? 4.752 5.246 -16.262 1.00 87.44 104 PRO A O 1
ATOM 812 N N . GLU A 1 105 ? 5.360 3.985 -18.006 1.00 88.81 105 GLU A N 1
ATOM 813 C CA . GLU A 1 105 ? 4.006 3.633 -18.433 1.00 88.81 105 GLU A CA 1
ATOM 814 C C . GLU A 1 105 ? 3.279 2.853 -17.334 1.00 88.81 105 GLU A C 1
ATOM 816 O O . GLU A 1 105 ? 2.147 3.179 -16.980 1.00 88.81 105 GLU A O 1
ATOM 821 N N . THR A 1 106 ? 3.967 1.889 -16.718 1.00 91.12 106 THR A N 1
ATOM 822 C CA . THR A 1 106 ? 3.390 1.072 -15.642 1.00 91.12 106 THR A CA 1
ATOM 823 C C . THR A 1 106 ? 3.200 1.862 -14.350 1.00 91.12 106 THR A C 1
ATOM 825 O O . THR A 1 106 ? 2.249 1.614 -13.615 1.00 91.12 106 THR A O 1
ATOM 828 N N . ALA A 1 107 ? 4.043 2.869 -14.098 1.00 91.88 107 ALA A N 1
ATOM 829 C CA . ALA A 1 107 ? 3.849 3.801 -12.991 1.00 91.88 107 ALA A CA 1
ATOM 830 C C . ALA A 1 107 ? 2.590 4.663 -13.184 1.00 91.88 107 ALA A C 1
ATOM 832 O O . ALA A 1 107 ? 1.817 4.854 -12.245 1.00 91.88 107 ALA A O 1
ATOM 833 N N . ILE A 1 108 ? 2.339 5.142 -14.407 1.00 92.88 108 ILE A N 1
ATOM 834 C CA . ILE A 1 108 ? 1.124 5.903 -14.734 1.00 92.88 108 ILE A CA 1
ATOM 835 C C . ILE A 1 108 ? -0.125 5.036 -14.534 1.00 92.88 108 ILE A C 1
ATOM 837 O O . ILE A 1 108 ? -1.107 5.500 -13.952 1.00 92.88 108 ILE A O 1
ATOM 841 N N . GLU A 1 109 ? -0.103 3.790 -15.005 1.00 94.19 109 GLU A N 1
ATOM 842 C CA . GLU A 1 109 ? -1.213 2.847 -14.823 1.00 94.19 109 GLU A CA 1
ATOM 843 C C . GLU A 1 109 ? -1.453 2.521 -13.348 1.00 94.19 109 GLU A C 1
ATOM 845 O O . GLU A 1 109 ? -2.599 2.550 -12.896 1.00 94.19 109 GLU A O 1
ATOM 850 N N . ALA A 1 110 ? -0.385 2.313 -12.577 1.00 94.81 110 ALA A N 1
ATOM 851 C CA . ALA A 1 110 ? -0.461 2.073 -11.143 1.00 94.81 110 ALA A CA 1
ATOM 852 C C . ALA A 1 110 ? -1.105 3.241 -10.385 1.00 94.81 110 ALA A C 1
ATOM 854 O O . ALA A 1 110 ? -2.008 3.026 -9.575 1.00 94.81 110 ALA A O 1
ATOM 855 N N . ILE A 1 111 ? -0.698 4.480 -10.679 1.00 95.31 111 ILE A N 1
ATOM 856 C CA . ILE A 1 111 ? -1.282 5.677 -10.056 1.00 95.31 111 ILE A CA 1
ATOM 857 C C . ILE A 1 111 ? -2.760 5.801 -10.432 1.00 95.31 111 ILE A C 1
ATOM 859 O O . ILE A 1 111 ? -3.601 5.983 -9.553 1.00 95.31 111 ILE A O 1
ATOM 863 N N . LYS A 1 112 ? -3.102 5.642 -11.719 1.00 96.31 112 LYS A N 1
ATOM 864 C CA . LYS A 1 112 ? -4.500 5.676 -12.181 1.00 96.31 112 LYS A CA 1
ATOM 865 C C . LYS A 1 112 ? -5.352 4.624 -11.481 1.00 96.31 112 LYS A C 1
ATOM 867 O O . LYS A 1 112 ? -6.469 4.931 -11.062 1.00 96.31 112 LYS A O 1
ATOM 872 N N . TRP A 1 113 ? -4.835 3.405 -11.342 1.00 95.56 113 TRP A N 1
ATOM 873 C CA . TRP A 1 113 ? -5.519 2.330 -10.636 1.00 95.56 113 TRP A CA 1
ATOM 874 C C . TRP A 1 113 ? -5.746 2.701 -9.169 1.00 95.56 113 TRP A C 1
ATOM 876 O O . TRP A 1 113 ? -6.879 2.625 -8.704 1.00 95.56 113 TRP A O 1
ATOM 886 N N . ALA A 1 114 ? -4.715 3.187 -8.469 1.00 95.50 114 ALA A N 1
ATOM 887 C CA . ALA A 1 114 ? -4.813 3.581 -7.063 1.00 95.50 114 ALA A CA 1
ATOM 888 C C . ALA A 1 114 ? -5.854 4.690 -6.849 1.00 95.50 114 ALA A C 1
ATOM 890 O O . ALA A 1 114 ? -6.696 4.594 -5.957 1.00 95.50 114 ALA A O 1
ATOM 891 N N . THR A 1 115 ? -5.842 5.716 -7.703 1.00 95.12 115 THR A N 1
ATOM 892 C CA . THR A 1 115 ? -6.834 6.798 -7.663 1.00 95.12 115 THR A CA 1
ATOM 893 C C . THR A 1 115 ? -8.244 6.283 -7.947 1.00 95.12 115 THR A C 1
ATOM 895 O O . THR A 1 115 ? -9.180 6.659 -7.248 1.00 95.12 115 THR A O 1
ATOM 898 N N . THR A 1 116 ? -8.406 5.398 -8.933 1.00 95.81 116 THR A N 1
ATOM 899 C CA . THR A 1 116 ? -9.713 4.809 -9.278 1.00 95.81 116 THR A CA 1
ATOM 900 C C . THR A 1 116 ? -10.248 3.921 -8.156 1.00 95.81 116 THR A C 1
ATOM 902 O O . THR A 1 116 ? -11.448 3.920 -7.897 1.00 95.81 116 THR A O 1
ATOM 905 N N . ALA A 1 117 ? -9.364 3.208 -7.457 1.00 92.94 117 ALA A N 1
ATOM 906 C CA . ALA A 1 117 ? -9.702 2.415 -6.280 1.00 92.94 117 ALA A CA 1
ATOM 907 C C . ALA A 1 117 ? -10.111 3.274 -5.067 1.00 92.94 117 ALA A C 1
ATOM 909 O O . ALA A 1 117 ? -10.617 2.730 -4.091 1.00 92.94 117 ALA A O 1
ATOM 910 N N . GLY A 1 118 ? -9.919 4.598 -5.116 1.00 93.56 118 GLY A N 1
ATOM 911 C CA . GLY A 1 118 ? -10.342 5.510 -4.053 1.00 93.56 118 GLY A CA 1
ATOM 912 C C . GLY A 1 118 ? -9.498 5.413 -2.783 1.00 93.56 118 GLY A C 1
ATOM 913 O O . GLY A 1 118 ? -9.994 5.727 -1.702 1.00 93.56 118 GLY A O 1
ATOM 914 N N . VAL A 1 119 ? -8.234 4.982 -2.890 1.00 94.44 119 VAL A N 1
ATOM 915 C CA . VAL A 1 119 ? -7.342 4.906 -1.724 1.00 94.44 119 VAL A CA 1
ATOM 916 C C . VAL A 1 119 ? -7.111 6.294 -1.123 1.00 94.44 119 VAL A C 1
ATOM 918 O O . VAL A 1 119 ? -7.055 7.297 -1.833 1.00 94.44 119 VAL A O 1
ATOM 921 N N . HIS A 1 120 ? -6.919 6.362 0.194 1.00 95.00 120 HIS A N 1
ATOM 922 C CA . HIS A 1 120 ? -6.670 7.637 0.873 1.00 95.00 120 HIS A CA 1
ATOM 923 C C . HIS A 1 120 ? -5.226 8.110 0.696 1.00 95.00 120 HIS A C 1
ATOM 925 O O . HIS A 1 120 ? -4.956 9.307 0.713 1.00 95.00 120 HIS A O 1
ATOM 931 N N . ILE A 1 121 ? -4.287 7.165 0.592 1.00 95.56 121 ILE A N 1
ATOM 932 C CA . ILE A 1 121 ? -2.847 7.430 0.552 1.00 95.56 121 ILE A CA 1
ATOM 933 C C . ILE A 1 121 ? -2.225 6.581 -0.547 1.00 95.56 121 ILE A C 1
ATOM 935 O O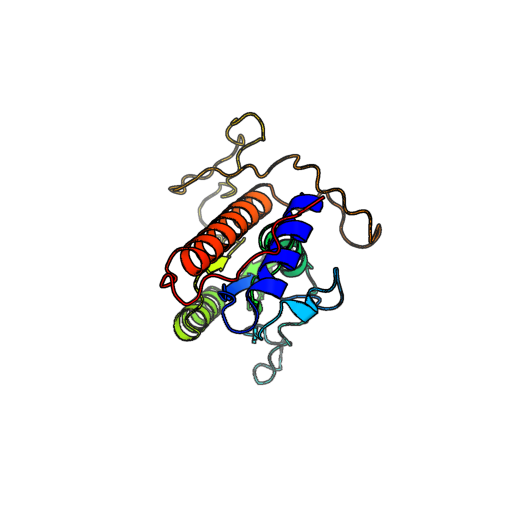 . ILE A 1 121 ? -2.484 5.382 -0.626 1.00 95.56 121 ILE A O 1
ATOM 939 N N . ILE A 1 122 ? -1.364 7.196 -1.353 1.00 95.31 122 ILE A N 1
ATOM 940 C CA . ILE A 1 122 ? -0.482 6.509 -2.296 1.00 95.31 122 ILE A CA 1
ATOM 941 C C . ILE A 1 122 ? 0.943 6.625 -1.753 1.00 95.31 122 ILE A C 1
ATOM 943 O O . ILE A 1 122 ? 1.434 7.731 -1.532 1.00 95.31 122 ILE A O 1
ATOM 947 N N . SER A 1 123 ? 1.597 5.490 -1.521 1.00 93.31 123 SER A N 1
ATOM 948 C CA . SER A 1 123 ? 2.986 5.412 -1.074 1.00 93.31 123 SER A CA 1
ATOM 949 C C . SER A 1 123 ? 3.870 4.911 -2.217 1.00 93.31 123 SER A C 1
ATOM 951 O O . SER A 1 123 ? 3.635 3.830 -2.759 1.00 93.31 123 SER A O 1
ATOM 953 N N . MET A 1 124 ? 4.864 5.721 -2.591 1.00 90.69 124 MET A N 1
ATOM 954 C CA . MET A 1 124 ? 5.820 5.451 -3.671 1.00 90.69 124 MET A CA 1
ATOM 955 C C . MET A 1 124 ? 7.231 5.722 -3.160 1.00 90.69 124 MET A C 1
ATOM 957 O O . MET A 1 124 ? 7.554 6.862 -2.834 1.00 90.69 124 MET A O 1
ATOM 961 N N . SER A 1 125 ? 8.063 4.686 -3.084 1.00 84.81 125 SER A N 1
ATOM 962 C CA . SER A 1 125 ? 9.420 4.771 -2.535 1.00 84.81 125 SER A CA 1
ATOM 963 C C . SER A 1 125 ? 10.495 4.549 -3.602 1.00 84.81 125 SER A C 1
ATOM 965 O O . SER A 1 125 ? 11.488 3.852 -3.398 1.00 84.81 125 SER A O 1
ATOM 967 N N . TRP A 1 126 ? 10.293 5.134 -4.772 1.00 83.88 126 TRP A N 1
ATOM 968 C CA . TRP A 1 126 ? 11.167 4.950 -5.920 1.00 83.88 126 TRP A CA 1
ATOM 969 C C . TRP A 1 126 ? 11.219 6.217 -6.765 1.00 83.88 126 TRP A C 1
ATOM 971 O O . TRP A 1 126 ? 10.420 7.136 -6.605 1.00 83.88 126 TRP A O 1
ATOM 981 N N . SER A 1 127 ? 12.193 6.280 -7.667 1.00 77.19 127 SER A N 1
ATOM 982 C CA . SER A 1 127 ? 12.379 7.392 -8.598 1.00 77.19 127 SER A CA 1
ATOM 983 C C . SER A 1 127 ? 12.615 6.862 -10.006 1.00 77.19 127 SER A C 1
ATOM 985 O O . SER A 1 12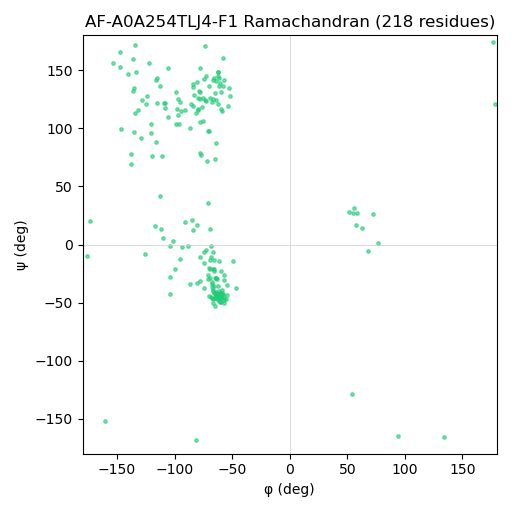7 ? 13.216 5.806 -10.186 1.00 77.19 127 SER A O 1
ATOM 987 N N . ILE A 1 128 ? 12.170 7.612 -11.013 1.00 73.56 128 ILE A N 1
ATOM 988 C CA . ILE A 1 128 ? 12.501 7.343 -12.415 1.00 73.56 128 ILE A CA 1
ATOM 989 C C . ILE A 1 128 ? 13.672 8.252 -12.781 1.00 73.56 128 ILE A C 1
ATOM 991 O O . ILE A 1 128 ? 13.521 9.472 -12.845 1.00 73.56 128 ILE A O 1
ATOM 995 N N . ILE A 1 129 ? 14.844 7.662 -13.010 1.00 65.69 129 ILE A N 1
ATOM 996 C CA . ILE A 1 129 ? 16.020 8.403 -13.467 1.00 65.69 129 ILE A CA 1
ATOM 997 C C . ILE A 1 129 ? 15.889 8.589 -14.982 1.00 65.69 129 ILE A C 1
ATOM 999 O O . ILE A 1 129 ? 15.949 7.623 -15.740 1.00 65.69 129 ILE A O 1
ATOM 1003 N N . GLN A 1 130 ? 15.706 9.831 -15.441 1.00 55.69 130 GLN A N 1
ATOM 1004 C CA . GLN A 1 130 ? 15.917 10.157 -16.851 1.00 55.69 130 GLN A CA 1
ATOM 1005 C C . GLN A 1 130 ? 17.422 10.278 -17.088 1.00 55.69 130 GLN A C 1
ATOM 1007 O O . GLN A 1 130 ? 18.100 11.043 -16.399 1.00 55.69 130 GLN A O 1
ATOM 1012 N N . SER A 1 131 ? 17.945 9.530 -18.058 1.00 47.09 131 SER A N 1
ATOM 1013 C CA . SER A 1 131 ? 19.355 9.522 -18.452 1.00 47.09 131 SER A CA 1
ATOM 1014 C C . SER A 1 131 ? 19.778 10.882 -19.033 1.00 47.09 131 SER A C 1
ATOM 1016 O O . SER A 1 131 ? 19.880 11.025 -20.251 1.00 47.09 131 SER A O 1
ATOM 1018 N N . LYS A 1 132 ? 19.941 11.913 -18.188 1.00 41.41 132 LYS A N 1
ATOM 1019 C CA . LYS A 1 132 ? 20.670 13.165 -18.486 1.00 41.41 132 LYS A CA 1
ATOM 1020 C C . LYS A 1 132 ? 20.859 14.144 -17.315 1.00 41.41 132 LYS A C 1
ATOM 1022 O O . LYS A 1 132 ? 21.160 15.308 -17.561 1.00 41.41 132 LYS A O 1
ATOM 1027 N N . MET A 1 133 ? 20.761 13.715 -16.057 1.00 38.09 133 MET A N 1
ATOM 1028 C CA . MET A 1 133 ? 21.254 14.526 -14.935 1.00 38.09 133 MET A CA 1
ATOM 1029 C C . MET A 1 133 ? 22.058 13.666 -13.963 1.00 38.09 133 MET A C 1
ATOM 1031 O O . MET A 1 133 ? 21.523 12.780 -13.310 1.00 38.09 133 MET A O 1
ATOM 1035 N N . SER A 1 134 ? 23.360 13.938 -13.884 1.00 37.62 134 SER A N 1
ATOM 1036 C CA . SER A 1 134 ? 24.258 13.390 -12.871 1.00 37.62 134 SER A CA 1
ATOM 1037 C C . SER A 1 134 ? 23.939 14.030 -11.514 1.00 37.62 134 SER A C 1
ATOM 1039 O O . SER A 1 134 ? 24.376 15.146 -11.232 1.00 37.62 134 SER A O 1
ATOM 1041 N N . GLY A 1 135 ? 23.150 13.337 -10.696 1.00 42.66 135 GLY A N 1
ATOM 1042 C CA . GLY A 1 135 ? 22.870 13.698 -9.308 1.00 42.66 135 GLY A CA 1
ATOM 1043 C C . GLY A 1 135 ? 21.896 12.709 -8.669 1.00 42.66 135 GLY A C 1
ATOM 1044 O O . GLY A 1 135 ? 20.782 12.550 -9.161 1.00 42.66 135 GLY A O 1
ATOM 1045 N N . ASP A 1 136 ? 22.316 12.054 -7.585 1.00 41.78 136 ASP A N 1
ATOM 1046 C CA . ASP A 1 136 ? 21.490 11.110 -6.821 1.00 41.78 136 ASP A CA 1
ATOM 1047 C C . ASP A 1 136 ? 20.261 11.828 -6.210 1.00 41.78 136 ASP A C 1
ATOM 1049 O O . ASP A 1 136 ? 20.432 12.771 -5.433 1.00 41.78 136 ASP A O 1
ATOM 1053 N N . PRO A 1 137 ? 19.013 11.425 -6.524 1.00 44.00 137 PRO A N 1
ATOM 1054 C CA . PRO A 1 137 ? 17.803 12.147 -6.109 1.00 44.00 137 PRO A CA 1
ATOM 1055 C C . PRO A 1 137 ? 17.286 11.816 -4.691 1.00 44.00 137 PRO A C 1
ATOM 1057 O O . PRO A 1 137 ? 16.165 12.187 -4.349 1.00 44.00 137 PRO A O 1
ATOM 1060 N N . TYR A 1 138 ? 18.058 11.126 -3.849 1.00 50.88 138 TYR A N 1
ATOM 1061 C CA . TYR A 1 138 ? 17.571 10.618 -2.561 1.00 50.88 138 TYR A CA 1
ATOM 1062 C C . TYR A 1 138 ? 17.532 11.713 -1.480 1.00 50.88 138 TYR A C 1
ATOM 1064 O O . TYR A 1 138 ? 18.535 12.367 -1.210 1.00 50.88 138 TYR A O 1
ATOM 1072 N N . SER A 1 139 ? 16.379 11.907 -0.830 1.00 54.41 139 SER A N 1
ATOM 1073 C CA . SER A 1 139 ? 16.215 12.870 0.270 1.00 54.41 139 SER A CA 1
ATOM 1074 C C . SER A 1 139 ? 15.677 12.194 1.529 1.00 54.41 139 SER A C 1
ATOM 1076 O O . SER A 1 139 ? 14.662 11.502 1.479 1.00 54.41 139 SER A O 1
ATOM 1078 N N . ALA A 1 140 ? 16.361 12.407 2.651 1.00 51.19 140 ALA A N 1
ATOM 1079 C CA . ALA A 1 140 ? 15.991 11.962 3.991 1.00 51.19 140 ALA A CA 1
ATOM 1080 C C . ALA A 1 140 ? 16.605 12.916 5.027 1.00 51.19 140 ALA A C 1
ATOM 1082 O O . ALA A 1 140 ? 17.602 13.583 4.734 1.00 51.19 140 ALA A O 1
ATOM 1083 N N . ALA A 1 141 ? 16.020 12.983 6.221 1.00 51.75 141 ALA A N 1
ATOM 1084 C CA . ALA A 1 141 ? 16.638 13.638 7.372 1.00 51.75 141 ALA A CA 1
ATOM 1085 C C . ALA A 1 141 ? 17.155 12.595 8.370 1.00 51.75 141 ALA A C 1
ATOM 1087 O O . ALA A 1 141 ? 16.617 11.482 8.461 1.00 51.75 141 ALA A O 1
ATOM 1088 N N . THR A 1 142 ? 18.195 12.958 9.114 1.00 51.19 142 THR A N 1
ATOM 1089 C CA . THR A 1 142 ? 18.629 12.202 10.290 1.00 51.19 142 THR A CA 1
ATOM 1090 C C . THR A 1 142 ? 17.656 12.423 11.453 1.00 51.19 142 THR A C 1
ATOM 1092 O O . THR A 1 142 ? 16.752 13.256 11.385 1.00 51.19 142 THR A O 1
ATOM 1095 N N . ILE A 1 143 ? 17.812 11.649 12.531 1.00 49.38 143 ILE A N 1
ATOM 1096 C CA . ILE A 1 143 ? 17.028 11.812 13.770 1.00 49.38 143 ILE A CA 1
ATOM 1097 C C . ILE A 1 143 ? 17.360 13.141 14.475 1.00 49.38 143 ILE A C 1
ATOM 1099 O O . ILE A 1 143 ? 16.537 13.643 15.235 1.00 49.38 143 ILE A O 1
ATOM 1103 N N . ASP A 1 144 ? 18.521 13.726 14.178 1.00 46.12 144 ASP A N 1
ATOM 1104 C CA . ASP A 1 144 ? 18.999 14.994 14.740 1.00 46.12 144 ASP A CA 1
ATOM 1105 C C . ASP A 1 144 ? 18.590 16.211 13.882 1.00 46.12 144 ASP A C 1
ATOM 1107 O O . ASP A 1 144 ? 19.200 17.274 13.974 1.00 46.12 144 ASP A O 1
ATOM 1111 N N . ASP A 1 145 ? 17.576 16.052 13.020 1.00 52.09 145 ASP A N 1
ATOM 1112 C CA . ASP A 1 145 ? 17.099 17.048 12.047 1.00 52.09 145 ASP A CA 1
ATOM 1113 C C . ASP A 1 145 ? 18.173 17.532 11.046 1.00 52.09 145 ASP A C 1
ATOM 1115 O O . ASP A 1 145 ? 17.986 18.531 10.341 1.00 52.09 145 ASP A O 1
ATOM 1119 N N . GLU A 1 146 ? 19.291 16.811 10.907 1.00 49.34 146 GLU A N 1
ATOM 1120 C CA . GLU A 1 146 ? 20.297 17.135 9.900 1.00 49.34 146 GLU A CA 1
ATOM 1121 C C . GLU A 1 146 ? 19.868 16.625 8.520 1.00 49.34 146 GLU A C 1
ATOM 1123 O O . GLU A 1 146 ? 19.447 15.480 8.319 1.00 49.34 146 GLU A O 1
ATOM 1128 N N . LYS A 1 147 ? 19.980 17.506 7.525 1.00 51.44 147 LYS A N 1
ATOM 1129 C CA . LYS A 1 147 ? 19.696 17.185 6.127 1.00 51.44 147 LYS A CA 1
ATOM 1130 C C . LYS A 1 147 ? 20.765 16.226 5.600 1.00 51.44 147 LYS A C 1
ATOM 1132 O O . LYS A 1 147 ? 21.948 16.559 5.632 1.00 51.44 147 LYS A O 1
ATOM 1137 N N . TRP A 1 148 ? 20.363 15.084 5.038 1.00 46.41 148 TRP A N 1
ATOM 1138 C CA . TRP A 1 148 ? 21.312 14.170 4.399 1.00 46.41 148 TRP A CA 1
ATOM 1139 C C . TRP A 1 148 ? 22.098 14.869 3.272 1.00 46.41 148 TRP A C 1
ATOM 1141 O O . TRP A 1 148 ? 21.542 15.613 2.456 1.00 46.41 148 TRP A O 1
ATOM 1151 N N . SER A 1 149 ? 23.410 14.616 3.230 1.00 43.12 149 SER A N 1
ATOM 1152 C CA . SER A 1 149 ? 24.428 15.418 2.527 1.00 43.12 149 SER A CA 1
ATOM 1153 C C . SER A 1 149 ? 24.376 15.401 0.991 1.00 43.12 149 SER A C 1
ATOM 1155 O O . SER A 1 149 ? 25.149 16.106 0.342 1.00 43.12 149 SER A O 1
ATOM 1157 N N . LYS A 1 150 ? 23.447 14.663 0.378 1.00 47.25 150 LYS A N 1
ATOM 1158 C CA . LYS A 1 150 ? 23.229 14.666 -1.076 1.00 47.25 150 LYS A CA 1
ATOM 1159 C C . LYS A 1 150 ? 21.745 14.678 -1.402 1.00 47.25 150 LYS A C 1
ATOM 1161 O O . LYS A 1 150 ? 21.169 13.658 -1.746 1.00 47.25 150 LYS A O 1
ATOM 1166 N N . THR A 1 151 ? 21.132 15.849 -1.290 1.00 45.44 151 THR A N 1
ATOM 1167 C CA . THR A 1 151 ? 19.776 16.065 -1.800 1.00 45.44 151 THR A CA 1
ATOM 1168 C C . THR A 1 151 ? 19.865 16.569 -3.233 1.00 45.44 151 THR A C 1
ATOM 1170 O O . THR A 1 151 ? 20.389 17.654 -3.484 1.00 45.44 151 THR A O 1
ATOM 1173 N N . GLY A 1 152 ? 19.365 15.778 -4.184 1.00 49.38 152 GLY A N 1
ATOM 1174 C CA . GLY A 1 152 ? 19.081 16.274 -5.528 1.00 49.38 152 GLY A CA 1
ATOM 1175 C C . GLY A 1 152 ? 18.095 17.450 -5.485 1.00 49.38 152 GLY A C 1
ATOM 1176 O O . GLY A 1 152 ? 17.372 17.638 -4.507 1.00 49.38 152 GLY A O 1
ATOM 1177 N N . ALA A 1 153 ? 18.055 18.248 -6.553 1.00 49.69 153 ALA A N 1
ATOM 1178 C CA . ALA A 1 153 ? 17.273 19.486 -6.663 1.00 49.69 153 ALA A CA 1
ATOM 1179 C C . ALA A 1 153 ? 15.738 19.284 -6.759 1.00 49.69 153 ALA A C 1
ATOM 1181 O O . ALA A 1 153 ? 15.059 20.010 -7.484 1.00 49.69 153 ALA A O 1
ATOM 1182 N N . GLN A 1 154 ? 15.173 18.291 -6.067 1.00 53.34 154 GLN A N 1
ATOM 1183 C CA . GLN A 1 154 ? 13.728 18.079 -6.006 1.00 53.34 154 GLN A CA 1
ATOM 1184 C C . GLN A 1 154 ? 13.102 18.962 -4.920 1.00 53.34 154 GLN A C 1
ATOM 1186 O O . GLN A 1 154 ? 13.616 19.074 -3.806 1.00 53.34 154 GLN A O 1
ATOM 1191 N N . LYS A 1 155 ? 11.974 19.603 -5.247 1.00 56.56 155 LYS A N 1
ATOM 1192 C CA . LYS A 1 155 ? 11.158 20.339 -4.277 1.00 56.56 155 LYS A CA 1
ATOM 1193 C C . LYS A 1 155 ? 10.541 19.334 -3.302 1.00 56.56 155 LYS A C 1
ATOM 1195 O O . LYS A 1 155 ? 9.842 18.428 -3.741 1.00 56.56 155 LYS A O 1
ATOM 1200 N N . LEU A 1 156 ? 10.793 19.507 -2.008 1.00 56.81 156 LEU A N 1
ATOM 1201 C CA . LEU A 1 156 ? 10.306 18.614 -0.958 1.00 56.81 156 LEU A CA 1
ATOM 1202 C C . LEU A 1 156 ? 9.278 19.331 -0.077 1.00 56.81 156 LEU A C 1
ATOM 1204 O O . LEU A 1 156 ? 9.513 20.475 0.314 1.00 56.81 156 LEU A O 1
ATOM 1208 N N . ASP A 1 157 ? 8.176 18.655 0.250 1.00 64.69 157 ASP A N 1
ATOM 1209 C CA . ASP A 1 157 ? 7.121 19.207 1.111 1.00 64.69 157 ASP A CA 1
ATOM 1210 C C . ASP A 1 157 ? 7.396 18.968 2.611 1.00 64.69 157 ASP A C 1
ATOM 1212 O O . ASP A 1 157 ? 7.093 19.829 3.434 1.00 64.69 157 ASP A O 1
ATOM 1216 N N . PHE A 1 158 ? 8.013 17.833 2.977 1.00 60.00 158 PHE A N 1
ATOM 1217 C CA . PHE A 1 158 ? 8.338 17.457 4.363 1.00 60.00 158 PHE A CA 1
ATOM 1218 C C . PHE A 1 158 ? 9.636 16.637 4.447 1.00 60.00 158 PHE A C 1
ATOM 1220 O O . PHE A 1 158 ? 9.961 15.909 3.512 1.00 60.00 158 PHE A O 1
ATOM 1227 N N . TYR A 1 159 ? 10.334 16.697 5.590 1.00 61.97 159 TYR A N 1
ATOM 1228 C CA . TYR A 1 159 ? 11.551 15.922 5.884 1.00 61.97 159 TYR A CA 1
ATOM 1229 C C . TYR A 1 159 ? 11.319 14.955 7.061 1.00 61.97 159 TYR A C 1
ATOM 1231 O O . TYR A 1 159 ? 11.541 15.323 8.211 1.00 61.97 159 TYR A O 1
ATOM 1239 N N . PRO A 1 160 ? 10.834 13.727 6.815 1.00 59.94 160 PRO A N 1
ATOM 1240 C CA . PRO A 1 160 ? 10.723 12.713 7.854 1.00 59.94 160 PRO A CA 1
ATOM 1241 C C . PRO A 1 160 ? 12.084 12.059 8.161 1.00 59.94 160 PRO A C 1
ATOM 1243 O O . PRO A 1 160 ? 12.920 11.938 7.257 1.00 59.94 160 PRO A O 1
ATOM 1246 N N . PRO A 1 161 ? 12.294 11.570 9.399 1.00 55.59 161 PRO A N 1
ATOM 1247 C CA . PRO A 1 161 ? 13.502 10.837 9.754 1.00 55.59 161 PRO A CA 1
ATOM 1248 C C . PRO A 1 161 ? 13.577 9.539 8.946 1.00 55.59 161 PRO A C 1
ATOM 1250 O O . PRO A 1 161 ? 12.650 8.724 8.968 1.00 55.59 161 PRO A O 1
ATOM 1253 N N . GLY A 1 162 ? 14.682 9.365 8.231 1.00 54.12 162 GLY A N 1
ATOM 1254 C CA . GLY A 1 162 ? 14.919 8.240 7.331 1.00 54.12 162 GLY A CA 1
ATOM 1255 C C . GLY A 1 162 ? 16.207 7.470 7.617 1.00 54.12 162 GLY A C 1
ATOM 1256 O O . GLY A 1 162 ? 16.410 6.403 7.053 1.00 54.12 162 GLY A O 1
ATOM 1257 N N . GLU A 1 163 ? 17.065 7.958 8.512 1.00 49.81 163 GLU A N 1
ATOM 1258 C CA . GLU A 1 163 ? 18.351 7.329 8.832 1.00 49.81 163 GLU A CA 1
ATOM 1259 C C . GLU A 1 163 ? 18.390 6.832 10.287 1.00 49.81 163 GLU A C 1
ATOM 1261 O O . GLU A 1 163 ? 17.839 7.473 11.180 1.00 49.81 163 GLU A O 1
ATOM 1266 N N . ASN A 1 164 ? 19.037 5.685 10.531 1.00 50.00 164 ASN A N 1
ATOM 1267 C CA . ASN A 1 164 ? 19.307 5.128 11.867 1.00 50.00 164 ASN A CA 1
ATOM 1268 C C . ASN A 1 164 ? 18.083 4.925 12.782 1.00 50.00 164 ASN A C 1
ATOM 1270 O O . ASN A 1 164 ? 18.220 4.906 14.008 1.00 50.00 164 ASN A O 1
ATOM 1274 N N . LEU A 1 165 ? 16.878 4.716 12.234 1.00 51.53 165 LEU A N 1
ATOM 1275 C CA . LEU A 1 165 ? 15.751 4.313 13.078 1.00 51.53 165 LEU A CA 1
ATOM 1276 C C . LEU A 1 165 ? 16.042 2.924 13.673 1.00 51.53 165 LEU A C 1
ATOM 1278 O O . LEU A 1 165 ? 16.352 2.001 12.916 1.00 51.53 165 LEU A O 1
ATOM 1282 N N . PRO A 1 166 ? 15.893 2.725 14.998 1.00 49.47 166 PRO A N 1
ATOM 1283 C CA . PRO A 1 166 ? 16.056 1.423 15.635 1.00 49.47 166 PRO A CA 1
ATOM 1284 C C . PRO A 1 166 ? 14.866 0.518 15.281 1.00 49.47 166 PRO A C 1
ATOM 1286 O O . PRO A 1 166 ? 13.978 0.238 16.091 1.00 49.47 166 PRO A O 1
ATOM 1289 N N . LEU A 1 167 ? 14.822 0.061 14.031 1.00 50.84 167 LEU A N 1
ATOM 1290 C CA . LEU A 1 167 ? 13.905 -0.954 13.543 1.00 50.84 167 LEU A CA 1
ATOM 1291 C C . LEU A 1 167 ? 14.421 -2.305 14.029 1.00 50.84 167 LEU A C 1
ATOM 1293 O O . LEU A 1 167 ? 15.055 -3.062 13.306 1.00 50.84 167 LEU A O 1
ATOM 1297 N N . ARG A 1 168 ? 14.194 -2.591 15.311 1.00 43.19 168 ARG A N 1
ATOM 1298 C CA . ARG A 1 168 ? 14.503 -3.904 15.871 1.00 43.19 168 ARG A CA 1
ATOM 1299 C C . ARG A 1 168 ? 13.503 -4.907 15.293 1.00 43.19 168 ARG A C 1
ATOM 1301 O O . ARG A 1 168 ? 12.368 -4.960 15.765 1.00 43.19 168 ARG A O 1
ATOM 1308 N N . ASP A 1 169 ? 13.903 -5.634 14.256 1.00 43.88 169 ASP A N 1
ATOM 1309 C CA . ASP A 1 169 ? 13.177 -6.805 13.772 1.00 43.88 169 ASP A CA 1
ATOM 1310 C C . ASP A 1 169 ? 13.671 -8.021 14.568 1.00 43.88 169 ASP A C 1
ATOM 1312 O O . ASP A 1 169 ? 14.784 -8.505 14.383 1.00 43.88 169 ASP A O 1
ATOM 1316 N N . GLN A 1 1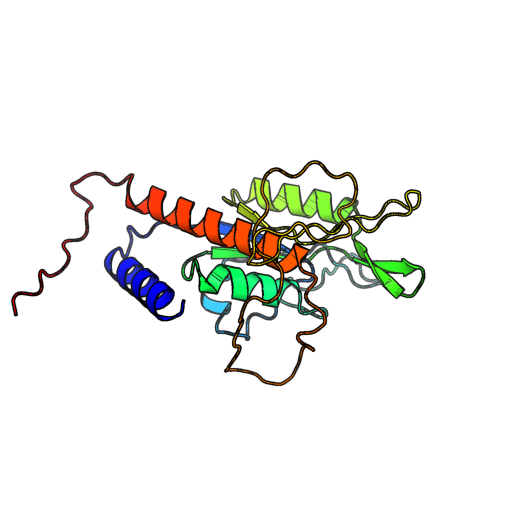70 ? 12.897 -8.433 15.573 1.00 40.38 170 GLN A N 1
ATOM 1317 C CA . GLN A 1 170 ? 13.224 -9.580 16.434 1.00 40.38 170 GLN A CA 1
ATOM 1318 C C . GLN A 1 170 ? 12.696 -10.902 15.862 1.00 40.38 170 GLN A C 1
ATOM 1320 O O . GLN A 1 170 ? 12.871 -11.935 16.503 1.00 40.38 170 GLN A O 1
ATOM 1325 N N . LEU A 1 171 ? 12.006 -10.889 14.715 1.00 40.06 171 LEU A N 1
ATOM 1326 C CA . LEU A 1 171 ? 11.211 -12.044 14.302 1.00 40.06 171 LEU A CA 1
ATOM 1327 C C . LEU A 1 171 ? 11.846 -12.877 13.184 1.00 40.06 171 LEU A C 1
ATOM 1329 O O . LEU A 1 171 ? 11.646 -14.088 13.204 1.00 40.06 171 LEU A O 1
ATOM 1333 N N . HIS A 1 172 ? 12.677 -12.320 12.290 1.00 42.59 172 HIS A N 1
ATOM 1334 C CA . HIS A 1 172 ? 13.301 -13.104 11.209 1.00 42.59 172 HIS A CA 1
ATOM 1335 C C . HIS A 1 172 ? 14.720 -12.603 10.843 1.00 42.59 172 HIS A C 1
ATOM 1337 O O . HIS A 1 172 ? 14.855 -11.651 10.080 1.00 42.59 172 HIS A O 1
ATOM 1343 N N . PRO A 1 173 ? 15.805 -13.242 11.336 1.00 35.44 173 PRO A N 1
ATOM 1344 C CA . PRO A 1 173 ? 17.190 -12.770 11.153 1.00 35.44 173 PRO A CA 1
ATOM 1345 C C . PRO A 1 173 ? 17.770 -12.940 9.739 1.00 35.44 173 PRO A C 1
ATOM 1347 O O . PRO A 1 173 ? 18.908 -12.547 9.487 1.00 35.44 173 PRO A O 1
ATOM 1350 N N . HIS A 1 174 ? 17.043 -13.574 8.820 1.00 39.81 174 HIS A N 1
ATOM 1351 C CA . HIS A 1 174 ? 17.578 -13.980 7.527 1.00 39.81 174 HIS A CA 1
ATOM 1352 C C . HIS A 1 174 ? 16.595 -13.641 6.415 1.00 39.81 174 HIS A C 1
ATOM 1354 O O . HIS A 1 174 ? 15.696 -14.435 6.167 1.00 39.81 174 HIS A O 1
ATOM 1360 N N . GLN A 1 175 ? 16.793 -12.496 5.747 1.00 39.59 175 GLN A N 1
ATOM 1361 C CA . GLN A 1 175 ? 16.774 -12.448 4.272 1.00 39.59 175 GLN A CA 1
ATOM 1362 C C . GLN A 1 175 ? 17.102 -11.096 3.629 1.00 39.59 175 GLN A C 1
ATOM 1364 O O . GLN A 1 175 ? 17.374 -11.088 2.436 1.00 39.59 175 GLN A O 1
ATOM 1369 N N . PHE A 1 176 ? 17.197 -9.991 4.367 1.00 40.97 176 PHE A N 1
ATOM 1370 C CA . PHE A 1 176 ? 17.650 -8.726 3.783 1.00 40.97 176 PHE A CA 1
ATOM 1371 C C . PHE A 1 176 ? 18.782 -8.127 4.616 1.00 40.97 176 PHE A C 1
ATOM 1373 O O . PHE A 1 176 ? 18.605 -7.932 5.821 1.00 40.97 176 PHE A O 1
ATOM 1380 N N . PRO A 1 177 ? 19.959 -7.836 4.028 1.00 33.03 177 PRO A N 1
ATOM 1381 C CA . PRO A 1 177 ? 20.932 -7.014 4.714 1.00 33.03 177 PRO A CA 1
ATOM 1382 C C . PRO A 1 177 ? 20.267 -5.666 4.998 1.00 33.03 177 PRO A C 1
ATOM 1384 O O . PRO A 1 177 ? 19.931 -4.919 4.080 1.00 33.03 177 PRO A O 1
ATOM 1387 N N . LEU A 1 178 ? 20.122 -5.349 6.287 1.00 38.66 178 LEU A N 1
ATOM 1388 C CA . LEU A 1 178 ? 19.633 -4.071 6.828 1.00 38.66 178 LEU A CA 1
ATOM 1389 C C . LEU A 1 178 ? 20.346 -2.841 6.210 1.00 38.66 178 LEU A C 1
ATOM 1391 O O . LEU A 1 178 ? 19.884 -1.715 6.338 1.00 38.66 178 LEU A O 1
ATOM 1395 N N . GLN A 1 179 ? 21.466 -3.075 5.520 1.00 37.41 179 GLN A N 1
ATOM 1396 C CA . GLN A 1 179 ? 22.301 -2.121 4.796 1.00 37.41 179 GLN A CA 1
ATOM 1397 C C . GLN A 1 179 ? 21.711 -1.618 3.461 1.00 37.41 179 GLN A C 1
ATOM 1399 O O . GLN A 1 179 ? 22.300 -0.721 2.869 1.00 37.41 179 GLN A O 1
ATOM 1404 N N . SER A 1 180 ? 20.581 -2.155 2.974 1.00 40.66 180 SER A N 1
ATOM 1405 C CA . SER A 1 180 ? 20.013 -1.776 1.663 1.00 40.66 180 SER A CA 1
ATOM 1406 C C . SER A 1 180 ? 18.781 -0.856 1.715 1.00 40.66 180 SER A C 1
ATOM 1408 O O . SER A 1 180 ? 18.276 -0.471 0.658 1.00 40.66 180 SER A O 1
ATOM 1410 N N . LEU A 1 181 ? 18.278 -0.480 2.898 1.00 50.78 181 LEU A N 1
ATOM 1411 C CA . LEU A 1 181 ? 17.225 0.537 2.988 1.00 50.78 181 LEU A CA 1
ATOM 1412 C C . LEU A 1 181 ? 17.851 1.931 2.818 1.00 50.78 181 LEU A C 1
ATOM 1414 O O . LEU A 1 181 ? 18.494 2.449 3.727 1.00 50.78 181 LEU A O 1
ATOM 1418 N N . SER A 1 182 ? 17.647 2.551 1.652 1.00 60.25 182 SER A N 1
ATOM 1419 C CA . SER A 1 182 ? 17.961 3.970 1.440 1.00 60.25 182 SER A CA 1
ATOM 1420 C C . SER A 1 182 ? 17.146 4.827 2.410 1.00 60.25 182 SER A C 1
ATOM 1422 O O . SER A 1 182 ? 15.952 4.582 2.597 1.00 60.25 182 SER A O 1
ATOM 1424 N N . GLY A 1 183 ? 17.748 5.867 2.997 1.00 60.88 183 GLY A N 1
ATOM 1425 C CA . GLY A 1 183 ? 17.052 6.713 3.972 1.00 60.88 183 GLY A CA 1
ATOM 1426 C C . GLY A 1 183 ? 15.770 7.355 3.426 1.00 60.88 183 GLY A C 1
ATOM 1427 O O . GLY A 1 183 ? 14.821 7.606 4.166 1.00 60.88 183 GLY A O 1
ATOM 1428 N N . SER A 1 184 ? 15.696 7.551 2.108 1.00 65.50 184 SER A N 1
ATOM 1429 C CA . SER A 1 184 ? 14.501 8.065 1.427 1.00 65.50 184 SER A CA 1
ATOM 1430 C C . SER A 1 184 ? 13.309 7.099 1.462 1.00 65.50 184 SER A C 1
ATOM 1432 O O . SER A 1 184 ? 12.172 7.553 1.583 1.00 65.50 184 SER A O 1
ATOM 1434 N N . LEU A 1 185 ? 13.542 5.779 1.453 1.00 68.50 185 LEU A N 1
ATOM 1435 C CA . LEU A 1 185 ? 12.466 4.801 1.635 1.00 68.50 185 LEU A CA 1
ATOM 1436 C C . LEU A 1 185 ? 11.861 4.910 3.017 1.00 68.50 185 LEU A C 1
ATOM 1438 O O . LEU A 1 185 ? 10.639 4.921 3.185 1.00 68.50 185 LEU A O 1
ATOM 1442 N N . LEU A 1 186 ? 12.729 5.004 4.016 1.00 70.88 186 LEU A N 1
ATOM 1443 C CA . LEU A 1 186 ? 12.281 5.043 5.388 1.00 70.88 186 LEU A CA 1
ATOM 1444 C C . LEU A 1 186 ? 11.506 6.332 5.650 1.00 70.88 186 LEU A C 1
ATOM 1446 O O . LEU A 1 186 ? 10.435 6.278 6.249 1.00 70.88 186 LEU A O 1
ATOM 1450 N N . ALA A 1 187 ? 11.976 7.453 5.102 1.00 71.88 187 ALA A N 1
ATOM 1451 C CA . ALA A 1 187 ? 11.266 8.723 5.111 1.00 71.88 187 ALA A CA 1
ATOM 1452 C C . ALA A 1 187 ? 9.871 8.605 4.461 1.00 71.88 187 ALA A C 1
ATOM 1454 O O . ALA A 1 187 ? 8.867 8.957 5.086 1.00 71.88 187 ALA A O 1
ATOM 1455 N N . THR A 1 188 ? 9.762 8.038 3.258 1.00 75.19 188 THR A N 1
ATOM 1456 C CA . THR A 1 188 ? 8.470 7.835 2.577 1.00 75.19 188 THR A CA 1
ATOM 1457 C C . THR A 1 188 ? 7.522 6.957 3.389 1.00 75.19 188 THR A C 1
ATOM 1459 O O . THR A 1 188 ? 6.353 7.307 3.578 1.00 75.19 188 THR A O 1
ATOM 1462 N N . ALA A 1 189 ? 8.013 5.837 3.919 1.00 76.44 189 ALA A N 1
ATOM 1463 C CA . ALA A 1 189 ? 7.222 4.966 4.777 1.00 76.44 189 ALA A CA 1
ATOM 1464 C C . ALA A 1 189 ? 6.792 5.696 6.063 1.00 76.44 189 ALA A C 1
ATOM 1466 O O . ALA A 1 189 ? 5.670 5.510 6.537 1.00 76.44 189 ALA A O 1
ATOM 1467 N N . VAL A 1 190 ? 7.644 6.575 6.605 1.00 78.06 190 VAL A N 1
ATOM 1468 C CA . VAL A 1 190 ? 7.339 7.428 7.761 1.00 78.06 190 VAL A CA 1
ATOM 1469 C C . VAL A 1 190 ? 6.268 8.473 7.456 1.00 78.06 190 VAL A C 1
ATOM 1471 O O . VAL A 1 190 ? 5.392 8.707 8.290 1.00 78.06 190 VAL A O 1
ATOM 1474 N N . ALA A 1 191 ? 6.279 9.072 6.272 1.00 82.31 191 ALA A N 1
ATOM 1475 C CA . ALA A 1 191 ? 5.230 9.994 5.855 1.00 82.31 191 ALA A CA 1
ATOM 1476 C C . ALA A 1 191 ? 3.893 9.257 5.674 1.00 82.31 191 ALA A C 1
ATOM 1478 O O . ALA A 1 191 ? 2.885 9.635 6.275 1.00 82.31 191 ALA A O 1
ATOM 1479 N N . ALA A 1 192 ? 3.898 8.152 4.921 1.00 82.12 192 ALA A N 1
ATOM 1480 C CA . ALA A 1 192 ? 2.699 7.363 4.646 1.00 82.12 192 ALA A CA 1
ATOM 1481 C C . ALA A 1 192 ? 2.063 6.814 5.932 1.00 82.12 192 ALA A C 1
ATOM 1483 O O . ALA A 1 192 ? 0.847 6.897 6.111 1.00 82.12 192 ALA A O 1
ATOM 1484 N N . ARG A 1 193 ? 2.875 6.313 6.871 1.00 81.44 193 ARG A N 1
ATOM 1485 C CA . ARG A 1 193 ? 2.375 5.774 8.144 1.00 81.44 193 ARG A CA 1
ATOM 1486 C C . ARG A 1 193 ? 1.767 6.860 9.046 1.00 81.44 193 ARG A C 1
ATOM 1488 O O . ARG A 1 193 ? 0.767 6.594 9.711 1.00 81.44 193 ARG A O 1
ATOM 1495 N N . LEU A 1 194 ? 2.330 8.076 9.064 1.00 85.06 194 LEU A N 1
ATOM 1496 C CA . LEU A 1 194 ? 1.784 9.207 9.829 1.00 85.06 194 LEU A CA 1
ATOM 1497 C C . LEU A 1 194 ? 0.479 9.710 9.211 1.00 85.06 194 LEU A C 1
ATOM 1499 O O . LEU A 1 194 ? -0.503 9.888 9.930 1.00 85.06 194 LEU A O 1
ATOM 1503 N N . ALA A 1 195 ? 0.439 9.857 7.886 1.00 86.06 195 ALA A N 1
ATOM 1504 C CA . ALA A 1 195 ? -0.781 10.206 7.167 1.00 86.06 195 ALA A CA 1
ATOM 1505 C C . ALA A 1 195 ? -1.896 9.180 7.427 1.00 86.06 195 ALA A C 1
ATOM 1507 O O . ALA A 1 195 ? -3.032 9.561 7.713 1.00 86.06 195 ALA A O 1
ATOM 1508 N N . ALA A 1 196 ? -1.568 7.883 7.419 1.00 85.69 196 ALA A N 1
ATOM 1509 C CA . ALA A 1 196 ? -2.543 6.823 7.662 1.00 85.69 196 ALA A CA 1
ATOM 1510 C C . ALA A 1 196 ? -3.110 6.882 9.084 1.00 85.69 196 ALA A C 1
ATOM 1512 O O . ALA A 1 196 ? -4.317 6.746 9.289 1.00 85.69 196 ALA A O 1
ATOM 1513 N N . LEU A 1 197 ? -2.253 7.133 10.075 1.00 87.12 197 LEU A N 1
ATOM 1514 C CA . LEU A 1 197 ? -2.688 7.312 11.454 1.00 87.12 197 LEU A CA 1
ATOM 1515 C C . LEU A 1 197 ? -3.576 8.554 11.620 1.00 87.12 197 LEU A C 1
ATOM 1517 O O . LEU A 1 197 ? -4.611 8.473 12.276 1.00 87.12 197 LEU A O 1
ATOM 1521 N N . LEU A 1 198 ? -3.216 9.684 11.007 1.00 87.81 198 LEU A N 1
ATOM 1522 C CA . LEU A 1 198 ? -4.033 10.900 11.052 1.00 87.81 198 LEU A CA 1
ATOM 1523 C C . LEU A 1 198 ? -5.407 10.675 10.417 1.00 87.81 198 LEU A C 1
ATOM 1525 O O . LEU A 1 198 ? -6.421 11.034 11.017 1.00 87.81 198 LEU A O 1
ATOM 1529 N N . GLN A 1 199 ? -5.458 10.015 9.257 1.00 84.56 199 GLN A N 1
ATOM 1530 C CA . GLN A 1 199 ? -6.714 9.661 8.598 1.00 84.56 199 GLN A CA 1
ATOM 1531 C C . GLN A 1 199 ? -7.579 8.752 9.481 1.00 84.56 199 GLN A C 1
ATOM 1533 O O . GLN A 1 199 ? -8.787 8.969 9.604 1.00 84.56 199 GLN A O 1
ATOM 1538 N N . TYR A 1 200 ? -6.959 7.780 10.156 1.00 87.12 200 TYR A N 1
ATOM 1539 C CA . TYR A 1 200 ? -7.641 6.909 11.111 1.00 87.12 200 TYR A CA 1
ATOM 1540 C C . TYR A 1 200 ? -8.250 7.719 12.264 1.00 87.12 200 TYR A C 1
ATOM 1542 O O . TYR A 1 200 ? -9.440 7.589 12.559 1.00 87.12 200 TYR A O 1
ATOM 1550 N N . CYS A 1 201 ? -7.461 8.604 12.880 1.00 85.12 201 CYS A N 1
ATOM 1551 C CA . CYS A 1 201 ? -7.908 9.470 13.968 1.00 85.12 201 CYS A CA 1
ATOM 1552 C C . CYS A 1 201 ? -9.063 10.383 13.533 1.00 85.12 201 CYS A C 1
ATOM 1554 O O . CYS A 1 201 ? -10.074 10.454 14.232 1.00 85.12 201 CYS A O 1
ATOM 1556 N N . MET A 1 202 ? -8.984 11.015 12.359 1.00 85.38 202 MET A N 1
ATOM 1557 C CA . MET A 1 202 ? -10.081 11.836 11.827 1.00 85.38 202 MET A CA 1
ATOM 1558 C C . MET A 1 202 ? -11.366 11.022 11.634 1.00 85.38 202 MET A C 1
ATOM 1560 O O . MET A 1 202 ? -12.438 11.462 12.051 1.00 85.38 202 MET A O 1
ATOM 1564 N N . GLY A 1 203 ? -11.264 9.801 11.102 1.00 82.06 203 GLY A N 1
ATOM 1565 C CA . GLY A 1 203 ? -12.401 8.884 10.990 1.00 82.06 203 GLY A CA 1
ATOM 1566 C C . GLY A 1 203 ? -12.981 8.450 12.345 1.00 82.06 203 GLY A C 1
ATOM 1567 O O . GLY A 1 203 ? -14.180 8.187 12.464 1.00 82.06 203 GLY A O 1
ATOM 1568 N N . THR A 1 204 ? -12.168 8.398 13.406 1.00 80.81 204 THR A N 1
ATOM 1569 C CA . THR A 1 204 ? -12.686 8.200 14.772 1.00 80.81 204 THR A CA 1
ATOM 1570 C C . THR A 1 204 ? -13.364 9.447 15.344 1.00 80.81 204 THR A C 1
ATOM 1572 O O . THR A 1 204 ? -14.380 9.316 16.024 1.00 80.81 204 THR A O 1
ATOM 1575 N N . ALA A 1 205 ? -12.843 10.643 15.055 1.00 77.31 205 ALA A N 1
ATOM 1576 C CA . ALA A 1 205 ? -13.304 11.906 15.631 1.00 77.31 205 ALA A CA 1
ATOM 1577 C C . ALA A 1 205 ? -14.566 12.465 14.957 1.00 77.31 205 ALA A C 1
ATOM 1579 O O . ALA A 1 205 ? -15.412 13.035 15.639 1.00 77.31 205 ALA A O 1
ATOM 1580 N N . ALA A 1 206 ? -14.742 12.255 13.648 1.00 71.94 206 ALA A N 1
ATOM 1581 C CA . ALA A 1 206 ? -15.897 12.726 12.872 1.00 71.94 206 ALA A CA 1
ATOM 1582 C C . ALA A 1 206 ? -17.226 12.010 13.212 1.00 71.94 206 ALA A C 1
ATOM 1584 O O . ALA A 1 206 ? -18.206 12.102 12.472 1.00 71.94 206 ALA A O 1
ATOM 1585 N N . ARG A 1 207 ? -17.282 11.268 14.324 1.00 67.44 207 ARG A N 1
ATOM 1586 C CA . ARG A 1 207 ? -18.444 10.473 14.723 1.00 67.44 207 ARG A CA 1
ATOM 1587 C C . ARG A 1 207 ? -19.473 11.307 15.462 1.00 67.44 207 ARG A C 1
ATOM 1589 O O . ARG A 1 207 ? -19.153 12.061 16.378 1.00 67.44 207 ARG A O 1
ATOM 1596 N N . LYS A 1 208 ? -20.738 11.065 15.118 1.00 58.25 208 LYS A N 1
ATOM 1597 C CA . LYS A 1 208 ? -21.881 11.568 15.880 1.00 58.25 208 LYS A CA 1
ATOM 1598 C C . LYS A 1 208 ? -21.868 11.005 17.313 1.00 58.25 208 LYS A C 1
ATOM 1600 O O . LYS A 1 208 ? -21.474 9.848 17.493 1.00 58.25 208 LYS A O 1
ATOM 1605 N N . PRO A 1 209 ? -22.277 11.793 18.323 1.00 60.56 209 PRO A N 1
ATOM 1606 C CA . PRO A 1 209 ? -22.192 11.415 19.734 1.00 60.56 209 PRO A CA 1
ATOM 1607 C C . PRO A 1 209 ? -22.922 10.106 20.064 1.00 60.56 209 PRO A C 1
ATOM 1609 O O . PRO A 1 209 ? -22.434 9.362 20.910 1.00 60.56 209 PRO A O 1
ATOM 1612 N N . GLU A 1 210 ? -24.001 9.764 19.352 1.00 58.75 210 GLU A N 1
ATOM 1613 C CA . GLU A 1 210 ? -24.724 8.495 19.526 1.00 58.75 210 GLU A CA 1
ATOM 1614 C C . GLU A 1 210 ? -23.933 7.229 19.133 1.00 58.75 210 GLU A C 1
ATOM 1616 O O . GLU A 1 210 ? -24.339 6.125 19.481 1.00 58.75 210 GLU A O 1
ATOM 1621 N N . ASN A 1 211 ? -22.800 7.366 18.431 1.00 60.06 211 ASN A N 1
ATOM 1622 C CA . ASN A 1 211 ? -21.973 6.251 17.946 1.00 60.06 211 ASN A CA 1
ATOM 1623 C C . ASN A 1 211 ? -20.609 6.152 18.655 1.00 60.06 211 ASN A C 1
ATOM 1625 O O . ASN A 1 211 ? -19.700 5.470 18.162 1.00 60.06 211 ASN A O 1
ATOM 1629 N N . LYS A 1 212 ? -20.418 6.857 19.779 1.00 58.28 212 LYS A N 1
ATOM 1630 C CA . LYS A 1 212 ? -19.206 6.696 20.591 1.00 58.28 212 LYS A CA 1
ATOM 1631 C C . LYS A 1 212 ? -19.275 5.351 21.321 1.00 58.28 212 LYS A C 1
ATOM 1633 O O . LYS A 1 212 ? -20.242 5.124 22.046 1.00 58.28 212 LYS A O 1
ATOM 1638 N N . PRO A 1 213 ? -18.287 4.454 21.155 1.00 56.59 213 PRO A N 1
ATOM 1639 C CA . PRO A 1 213 ? -18.226 3.259 21.986 1.00 56.59 213 PRO A CA 1
ATOM 1640 C C . PRO A 1 213 ? -18.114 3.678 23.455 1.00 56.59 213 PRO A C 1
ATOM 1642 O O . PRO A 1 213 ? -17.301 4.534 23.807 1.00 56.59 213 PRO A O 1
ATOM 1645 N N . VAL A 1 214 ? -18.951 3.083 24.301 1.00 63.16 214 VAL A N 1
ATOM 1646 C CA . VAL A 1 214 ? -18.830 3.212 25.751 1.00 63.16 214 VAL A CA 1
ATOM 1647 C C . VAL A 1 214 ? -17.663 2.327 26.159 1.00 63.16 214 VAL A C 1
ATOM 1649 O O . VAL A 1 214 ? -17.751 1.100 26.094 1.00 63.16 214 VAL A O 1
ATOM 1652 N N . PHE A 1 215 ? -16.538 2.950 26.496 1.00 55.94 215 PHE A N 1
ATOM 1653 C CA . PHE A 1 215 ? -15.435 2.228 27.113 1.00 55.94 215 PHE A CA 1
ATOM 1654 C C . PHE A 1 215 ? -15.863 1.838 28.526 1.00 55.94 215 PHE A C 1
ATOM 1656 O O . PHE A 1 215 ? -16.461 2.675 29.206 1.00 55.94 215 PHE A O 1
ATOM 1663 N N . PRO A 1 216 ? -15.584 0.603 28.971 1.00 52.66 216 PRO A N 1
ATOM 1664 C CA . PRO A 1 216 ? -15.663 0.287 30.386 1.00 52.66 216 PRO A CA 1
ATOM 1665 C C . PRO A 1 216 ? -14.800 1.309 31.123 1.00 52.66 216 PRO A C 1
ATOM 1667 O O . PRO A 1 216 ? -13.613 1.447 30.823 1.00 52.66 216 PRO A O 1
ATOM 1670 N N . THR A 1 217 ? -15.407 2.091 32.009 1.00 50.12 217 THR A N 1
ATOM 1671 C CA . THR A 1 217 ? -14.640 2.802 33.021 1.00 50.12 217 THR A CA 1
ATOM 1672 C C . THR A 1 217 ? -14.069 1.727 33.927 1.00 50.12 217 THR A C 1
ATOM 1674 O O . THR A 1 217 ? -14.819 0.866 34.390 1.00 50.12 217 THR A O 1
ATOM 1677 N N . ASP A 1 218 ? -12.750 1.722 34.108 1.00 50.75 218 ASP A N 1
ATOM 1678 C CA . ASP A 1 218 ? -12.119 0.896 35.132 1.00 50.75 218 ASP A CA 1
ATOM 1679 C C . ASP A 1 218 ? -12.606 1.407 36.494 1.00 50.75 218 ASP A C 1
ATOM 1681 O O . ASP A 1 218 ? -12.001 2.283 37.105 1.00 50.75 218 ASP A O 1
ATOM 1685 N N . ASP A 1 219 ? -13.747 0.892 36.946 1.00 47.66 219 ASP A N 1
ATOM 1686 C CA . ASP A 1 219 ? -14.100 0.871 38.357 1.00 47.66 219 ASP A CA 1
ATOM 1687 C C . ASP A 1 219 ? -13.309 -0.282 38.995 1.00 47.66 219 ASP A C 1
ATOM 1689 O O . ASP A 1 219 ? -13.838 -1.380 39.185 1.00 47.66 219 ASP A O 1
ATOM 1693 N N . MET A 1 220 ? -12.018 -0.030 39.255 1.00 36.41 220 MET A N 1
ATOM 1694 C CA . MET A 1 220 ? -11.196 -0.627 40.323 1.00 36.41 220 MET A CA 1
ATOM 1695 C C . MET A 1 220 ? -10.026 0.290 40.679 1.00 36.41 220 MET A C 1
ATOM 1697 O O . MET A 1 220 ? -9.149 0.506 39.814 1.00 36.41 220 MET A O 1
#

pLDDT: mean 74.42, std 18.82, range [33.03, 97.56]

Nearest PDB structures (foldseek):
  7xr8-assembly2_D-2  TM=6.111E-01  e=9.612E-06  Thermaerobacillus caldiproteolyticus
  7xr8-assembly1_A  TM=6.152E-01  e=1.609E-05  Thermaerobacillus caldiproteolyticus
  2x8j-assembly1_C  TM=5.618E-01  e=6.642E-05  Shouchella clausii
  2x8j-assembly3_B  TM=5.434E-01  e=4.589E-04  Shouchella clausii
  2x8j-assembly3_A  TM=5.591E-01  e=1.561E-03  Shouchella clausii

Organism: Aspergillus niger (NCBI:txid5061)

Foldseek 3Di:
DQVLLVVLVVVQVLLPVLADEAEEEEEEQAEQCPPPVVVVQEPEEEEPADDVPGNVDGDGSNDRPPCLSHVLSVLLCSQVVRYRYYGYHFHWDQDPPRDTATDVVRVVVSVVVCVVVVHPYYFDQDDHDDPPDPFDQAWAAAPVRHTDPGHDPDDDPDHAHQPDDPPPPPDDPDDDDPVPRRSRSSRSSVVNNVSSVVSSVCSLVVDDPVSDRDDPDPPD

Secondary structure (DSSP, 8-state):
-HHHHHHHHHHHHHHGGGPPPEEEEEEES---TTGGGGGGTEEEEEE--EETTEEEEEPPTT--SS-HHHHHHHHHHHH-TTEEEEEEE--EEE-GGG-EEE-HHHHHHHHHHHHHTT-SEEEE------TT--S-----B-TTSPBPS---S---S---B-SS------S--SS--GGG--HHHHHHHHHHHHHHHHHHHHHHHT--GGG---PPP---

Sequence (220 aa):
MDQFALIVKNYHRHLGKYSPTVQVAIIDDGIDPLQANLQENIDGGASFHHRPGRPDRPIYYWSAPGGHGTEMAKLICRICPKACLCIIHLGEGLGEEEARQIKPETAIEAIKWATTAGVHIISMSWSIIQSKMSGDPYSAATIDDEKWSKTGAQKLDFYPPGENLPLRDQLHPHQFPLQSLSGSLLATAVAARLAALLQYCMGTAARKPENKPVFPTDDM

Radius of gyration: 18.92 Å; Cα contacts (8 Å, |Δi|>4): 364; chains: 1; bounding box: 49×35×64 Å

InterPro domains:
  IPR000209 Peptidase S8/S53 domain [PF00082] (22-144)
  IPR036852 Peptidase S8/S53 domain superfamily [G3DSA:3.40.50.200] (5-146)
  IPR036852 Peptidase S8/S53 domain superfamily [SSF52743] (16-204)

Solvent-accessible surface area (backbone atoms only — not comparable to full-atom values): 12782 Å² total; per-residue (Å²): 102,70,68,58,30,50,51,54,53,53,51,44,61,66,39,50,97,66,45,53,81,33,39,32,27,41,52,33,53,12,23,51,45,83,52,94,63,39,56,83,28,52,74,50,68,43,46,56,21,53,47,89,99,35,79,92,48,54,50,62,23,69,44,32,91,75,45,58,32,32,53,41,48,53,53,23,37,50,64,22,65,67,38,31,31,32,32,28,13,46,19,69,46,74,42,81,94,69,38,88,32,67,41,68,68,33,52,54,52,48,52,52,50,40,59,72,69,63,45,80,40,83,40,66,70,77,80,78,82,65,98,82,64,98,65,64,72,54,55,30,15,34,82,84,72,44,71,50,96,56,59,33,97,67,91,74,94,76,77,38,56,18,43,90,71,88,77,80,74,89,82,70,98,79,87,71,72,83,87,69,69,54,31,33,42,42,13,42,30,48,48,48,18,51,52,43,38,51,53,36,50,51,50,61,64,77,54,61,80,94,72,60,70,82,69,82,74,83,90,122

Mean predicted aligned error: 11.42 Å